Protein AF-A0A359JJN1-F1 (afdb_monomer)

Structure (mmCIF, N/CA/C/O backbone):
data_AF-A0A359JJN1-F1
#
_entry.id   AF-A0A359JJN1-F1
#
loop_
_atom_site.group_PDB
_atom_site.id
_atom_site.type_symbol
_atom_site.label_atom_id
_atom_site.label_alt_id
_atom_site.label_comp_id
_atom_site.label_asym_id
_atom_site.label_entity_id
_atom_site.label_seq_id
_atom_site.pdbx_PDB_ins_code
_atom_site.Cartn_x
_atom_site.Cartn_y
_atom_site.Cartn_z
_atom_site.occupancy
_atom_site.B_iso_or_equiv
_atom_site.auth_seq_id
_atom_site.auth_comp_id
_atom_site.auth_asym_id
_atom_site.auth_atom_id
_atom_site.pdbx_PDB_model_num
ATOM 1 N N . MET A 1 1 ? -33.164 -18.820 36.908 1.00 42.88 1 MET A N 1
ATOM 2 C CA . MET A 1 1 ? -31.692 -18.693 36.956 1.00 42.88 1 MET A CA 1
ATOM 3 C C . MET A 1 1 ? -31.176 -19.623 35.874 1.00 42.88 1 MET A C 1
ATOM 5 O O . MET A 1 1 ? -31.417 -20.810 36.006 1.00 42.88 1 MET A O 1
ATOM 9 N N . SER A 1 2 ? -30.653 -19.165 34.745 1.00 39.94 2 SER A N 1
ATOM 10 C CA . SER A 1 2 ? -29.784 -18.001 34.545 1.00 39.94 2 SER A CA 1
ATOM 11 C C . SER A 1 2 ? -29.987 -17.387 33.149 1.00 39.94 2 SER A C 1
ATOM 13 O O . SER A 1 2 ? -29.420 -17.845 32.169 1.00 39.94 2 SER A O 1
ATOM 15 N N . GLU A 1 3 ? -30.746 -16.293 33.076 1.00 37.28 3 GLU A N 1
ATOM 16 C CA . GLU A 1 3 ? -30.796 -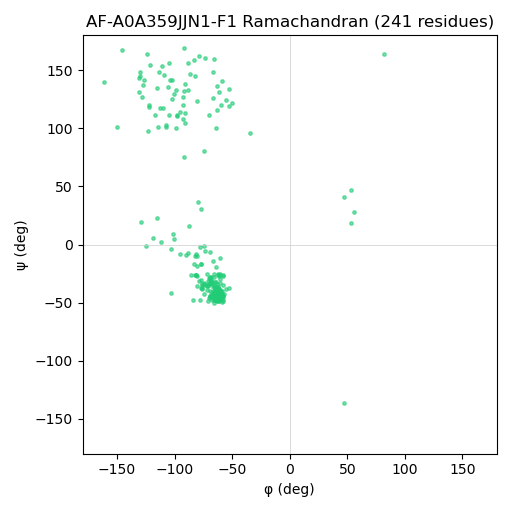15.365 31.928 1.00 37.28 3 GLU A CA 1
ATOM 17 C C . GLU A 1 3 ? -29.587 -14.396 31.948 1.00 37.28 3 GLU A C 1
ATOM 19 O O . GLU A 1 3 ? -29.728 -13.205 31.698 1.00 37.28 3 GLU A O 1
ATOM 24 N N . VAL A 1 4 ? -28.400 -14.865 32.364 1.00 40.38 4 VAL A N 1
ATOM 25 C CA . VAL A 1 4 ? -27.261 -13.985 32.727 1.00 40.38 4 VAL A CA 1
ATOM 26 C C . VAL A 1 4 ? -25.966 -14.294 31.952 1.00 40.38 4 VAL A C 1
ATOM 28 O O . VAL A 1 4 ? -24.989 -13.570 32.108 1.00 40.38 4 VAL A O 1
ATOM 31 N N . GLU A 1 5 ? -25.941 -15.292 31.062 1.00 40.84 5 GLU A N 1
ATOM 32 C CA . GLU A 1 5 ? -24.716 -15.668 30.321 1.00 40.84 5 GLU A CA 1
ATOM 33 C C . GLU A 1 5 ? -24.781 -15.547 28.792 1.00 40.84 5 GLU A C 1
ATOM 35 O O . GLU A 1 5 ? -23.787 -15.800 28.126 1.00 40.84 5 GLU A O 1
ATOM 40 N N . GLU A 1 6 ? -25.864 -15.016 28.223 1.00 39.41 6 GLU A N 1
ATOM 41 C CA . GLU A 1 6 ? -25.790 -14.339 26.921 1.00 39.41 6 GLU A CA 1
ATOM 42 C C . GLU A 1 6 ? -25.549 -12.854 27.188 1.00 39.41 6 GLU A C 1
ATOM 44 O O . GLU A 1 6 ? -26.449 -12.014 27.129 1.00 39.41 6 GLU A O 1
ATOM 49 N N . LYS A 1 7 ? -24.317 -12.499 27.565 1.00 41.56 7 LYS A N 1
ATOM 50 C CA . LYS A 1 7 ? -23.908 -11.096 27.492 1.00 41.56 7 LYS A CA 1
ATOM 51 C C . LYS A 1 7 ? -23.933 -10.701 26.022 1.00 41.56 7 LYS A C 1
ATOM 53 O O . LYS A 1 7 ? -23.004 -11.002 25.282 1.00 41.56 7 LYS A O 1
ATOM 58 N N . ASN A 1 8 ? -25.017 -10.030 25.649 1.00 43.72 8 ASN A N 1
ATOM 59 C CA . ASN A 1 8 ? -25.195 -9.259 24.431 1.00 43.72 8 ASN A CA 1
ATOM 60 C C . ASN A 1 8 ? -23.886 -8.577 24.003 1.00 43.72 8 ASN A C 1
ATOM 62 O O . ASN A 1 8 ? -23.542 -7.489 24.460 1.00 43.72 8 ASN A O 1
ATOM 66 N N . LEU A 1 9 ? -23.182 -9.243 23.091 1.00 53.34 9 LEU A N 1
ATOM 67 C CA . LEU A 1 9 ? -22.291 -8.643 22.102 1.00 53.34 9 LEU A CA 1
ATOM 68 C C . LEU A 1 9 ? -23.084 -8.257 20.840 1.00 53.34 9 LEU A C 1
ATOM 70 O O . LEU A 1 9 ? -22.501 -8.014 19.778 1.00 53.34 9 LEU A O 1
ATOM 74 N N . GLU A 1 10 ? -24.414 -8.205 20.954 1.00 56.38 10 GLU A N 1
ATOM 75 C CA . GLU A 1 10 ? -25.277 -7.529 20.001 1.00 56.38 10 GLU A CA 1
ATOM 76 C C . GLU A 1 10 ? -24.932 -6.043 20.034 1.00 56.38 10 GLU A C 1
ATOM 78 O O . GLU A 1 10 ? -25.051 -5.366 21.057 1.00 56.38 10 GLU A O 1
ATOM 83 N N . ILE A 1 11 ? -24.429 -5.555 18.903 1.00 63.28 11 ILE A N 1
ATOM 84 C CA . ILE A 1 11 ? -24.107 -4.147 18.706 1.00 63.28 11 ILE A CA 1
ATOM 85 C C . ILE A 1 11 ? -25.406 -3.375 18.913 1.00 63.28 11 ILE A C 1
ATOM 87 O O . ILE A 1 11 ? -26.394 -3.614 18.216 1.00 63.28 11 ILE A O 1
ATOM 91 N N . SER A 1 12 ? -25.422 -2.469 19.888 1.00 69.62 12 SER A N 1
ATOM 92 C CA . SER A 1 12 ? -26.632 -1.714 20.183 1.00 69.62 12 SER A CA 1
ATOM 93 C C . SER A 1 12 ? -27.015 -0.858 18.971 1.00 69.62 12 SER A C 1
ATOM 95 O O . SER A 1 12 ? -26.172 -0.218 18.337 1.00 69.62 12 SER A O 1
ATOM 97 N N . GLN A 1 13 ? -28.302 -0.836 18.624 1.00 65.44 13 GLN A N 1
ATOM 98 C CA . GLN A 1 13 ? -28.774 -0.121 17.432 1.00 65.44 13 GLN A CA 1
ATOM 99 C C . GLN A 1 13 ? -28.496 1.395 17.513 1.00 65.44 13 GLN A C 1
ATOM 101 O O . GLN A 1 13 ? -28.255 2.045 16.501 1.00 65.44 13 GLN A O 1
ATOM 106 N N . GLU A 1 14 ? -28.413 1.928 18.734 1.00 65.75 14 GLU A N 1
ATOM 107 C CA . GLU A 1 14 ? -28.026 3.307 19.046 1.00 65.75 14 GLU A CA 1
ATOM 108 C C . GLU A 1 14 ? -26.535 3.604 18.766 1.00 65.75 14 GLU A C 1
ATOM 110 O O . GLU A 1 14 ? -26.168 4.738 18.453 1.00 65.75 14 GLU A O 1
ATOM 115 N N . GLU A 1 15 ? -25.651 2.604 18.843 1.00 69.75 15 GLU A N 1
ATOM 116 C CA . GLU A 1 15 ? -24.245 2.725 18.432 1.00 69.75 15 GLU A CA 1
ATOM 117 C C . GLU A 1 15 ? -24.075 2.590 16.916 1.00 69.75 15 GLU A C 1
ATOM 119 O O . GLU A 1 15 ? -23.275 3.322 16.330 1.00 69.75 15 GLU A O 1
ATOM 124 N N . LEU A 1 16 ? -24.876 1.737 16.270 1.00 69.00 16 LEU A N 1
ATOM 125 C CA . LEU A 1 16 ? -24.964 1.644 14.807 1.00 69.00 16 LEU A CA 1
ATOM 126 C C . LEU A 1 16 ? -25.461 2.950 14.172 1.00 69.00 16 LEU A C 1
ATOM 128 O O . LEU A 1 16 ? -24.958 3.357 13.127 1.00 69.00 16 LEU A O 1
ATOM 132 N N . ASP A 1 17 ? -26.387 3.652 14.824 1.00 73.25 17 ASP A N 1
ATOM 133 C CA . ASP A 1 17 ? -26.914 4.936 14.350 1.00 73.25 17 ASP A CA 1
ATOM 134 C C . ASP A 1 17 ? -25.881 6.078 14.359 1.00 73.25 17 ASP A C 1
ATOM 136 O O . ASP A 1 17 ? -26.101 7.107 13.714 1.00 73.25 17 ASP A O 1
ATOM 140 N N . LYS A 1 18 ? -24.738 5.908 15.042 1.00 75.69 18 LYS A N 1
ATOM 141 C CA . LYS A 1 18 ? -23.626 6.878 15.024 1.00 75.69 18 LYS A CA 1
ATOM 142 C C . LYS A 1 18 ? -22.794 6.794 13.743 1.00 75.69 18 LYS A C 1
ATOM 144 O O . LYS A 1 18 ? -22.027 7.718 13.467 1.00 75.69 18 LYS A O 1
ATOM 149 N N . LEU A 1 19 ? -22.909 5.704 12.984 1.00 76.62 19 LEU A N 1
ATOM 150 C CA . LEU A 1 19 ? -22.173 5.511 11.739 1.00 76.62 19 LEU A CA 1
ATOM 151 C C . LEU A 1 19 ? -22.883 6.220 10.571 1.00 76.62 19 LEU A C 1
ATOM 153 O O . LEU A 1 19 ? -24.116 6.253 10.525 1.00 76.62 19 LEU A O 1
ATOM 157 N N . PRO A 1 20 ? -22.132 6.781 9.604 1.00 75.88 20 PRO A N 1
ATOM 158 C CA . PRO A 1 20 ? -22.706 7.246 8.346 1.00 75.88 20 PRO A CA 1
ATOM 159 C C . PRO A 1 20 ? -23.525 6.130 7.686 1.00 75.88 20 PRO A C 1
ATOM 161 O O . PRO A 1 20 ? -23.072 4.992 7.608 1.00 75.88 20 PRO A O 1
ATOM 164 N N . LYS A 1 21 ? -24.736 6.449 7.217 1.00 75.12 21 LYS A N 1
ATOM 165 C CA . LYS A 1 21 ? -25.631 5.476 6.573 1.00 75.12 21 LYS A CA 1
ATOM 166 C C . LYS A 1 21 ? -25.543 5.585 5.057 1.00 75.12 21 LYS A C 1
ATOM 168 O O . LYS A 1 21 ? -25.624 6.685 4.514 1.00 75.12 21 LYS A O 1
ATOM 173 N N . ASP A 1 22 ? -25.408 4.438 4.398 1.00 67.06 22 ASP A N 1
ATOM 174 C CA . ASP A 1 22 ? -25.461 4.266 2.943 1.00 67.06 22 ASP A CA 1
ATOM 175 C C . ASP A 1 22 ? -24.479 5.117 2.118 1.00 67.06 22 ASP A C 1
ATOM 177 O O . ASP A 1 22 ? -24.726 5.407 0.941 1.00 67.06 22 ASP A O 1
ATOM 181 N N . THR A 1 23 ? -23.333 5.488 2.692 1.00 79.62 23 THR A N 1
ATOM 182 C CA . THR A 1 23 ? -22.276 6.224 1.988 1.00 79.62 23 THR A CA 1
ATOM 183 C C . THR A 1 23 ? -21.024 5.377 1.774 1.00 79.62 23 THR A C 1
ATOM 185 O O . THR A 1 23 ? -20.729 4.442 2.512 1.00 79.62 23 THR A O 1
ATOM 188 N N . VAL A 1 24 ? -20.263 5.713 0.731 1.00 84.88 24 VAL A N 1
ATOM 189 C CA . VAL A 1 24 ? -18.923 5.159 0.504 1.00 84.88 24 VAL A CA 1
ATOM 190 C C . VAL A 1 24 ? -17.934 6.308 0.570 1.00 84.88 24 VAL A C 1
ATOM 192 O O . VAL A 1 24 ? -17.926 7.180 -0.302 1.00 84.88 24 VAL A O 1
ATOM 195 N N . HIS A 1 25 ? -17.103 6.325 1.606 1.00 85.81 25 HIS A N 1
ATOM 196 C CA . HIS A 1 25 ? -16.087 7.356 1.782 1.00 85.81 25 HIS A CA 1
ATOM 197 C C . HIS A 1 25 ? -14.761 6.854 1.221 1.00 85.81 25 HIS A C 1
ATOM 199 O O . HIS A 1 25 ? -14.190 5.873 1.693 1.00 85.81 25 HIS A O 1
ATOM 205 N N . CYS A 1 26 ? -14.300 7.500 0.151 1.00 86.69 26 CYS A N 1
ATOM 206 C CA . CYS A 1 26 ? -13.094 7.114 -0.572 1.00 86.69 26 CYS A CA 1
ATOM 207 C C . CYS A 1 26 ? -11.926 8.025 -0.202 1.00 86.69 26 CYS A C 1
ATOM 209 O O . CYS A 1 26 ? -11.988 9.232 -0.423 1.00 86.69 26 CYS A O 1
ATOM 211 N N . PHE A 1 27 ? -10.822 7.429 0.238 1.00 87.81 27 PHE A N 1
ATOM 212 C CA . PHE A 1 27 ? -9.582 8.122 0.566 1.00 87.81 27 PHE A CA 1
ATOM 213 C C . PHE A 1 27 ? -8.526 7.825 -0.514 1.00 87.81 27 PHE A C 1
ATOM 215 O O . PHE A 1 27 ? -7.954 6.725 -0.546 1.00 87.81 27 PHE A O 1
ATOM 222 N N . PRO A 1 28 ? -8.286 8.752 -1.464 1.00 85.75 28 PRO A N 1
ATOM 223 C CA . PRO A 1 28 ? -7.330 8.561 -2.553 1.00 85.75 28 PRO A CA 1
ATOM 224 C C . PRO A 1 28 ? -5.880 8.657 -2.076 1.00 85.75 28 PRO A C 1
ATOM 226 O O . PRO A 1 28 ? -5.585 9.223 -1.026 1.00 85.75 28 PRO A O 1
ATOM 229 N N . ALA A 1 29 ? -4.949 8.112 -2.863 1.00 86.00 29 ALA A N 1
ATOM 230 C CA . ALA A 1 29 ? -3.527 8.219 -2.546 1.00 86.00 29 ALA A CA 1
ATOM 231 C C . ALA A 1 29 ? -2.912 9.576 -2.911 1.00 86.00 29 ALA A C 1
ATOM 233 O O . ALA A 1 29 ? -3.413 10.321 -3.757 1.00 86.00 29 ALA A O 1
ATOM 234 N N . SER A 1 30 ? -1.748 9.848 -2.317 1.00 85.38 30 SER A N 1
ATOM 235 C CA . SER A 1 30 ? -0.944 11.044 -2.576 1.00 85.38 30 SER A CA 1
ATOM 236 C C . SER A 1 30 ? -0.660 11.262 -4.066 1.00 85.38 30 SER A C 1
ATOM 238 O O . SER A 1 30 ? 0.044 10.476 -4.712 1.00 85.38 30 SER A O 1
ATOM 240 N N . LYS A 1 31 ? -1.126 12.402 -4.599 1.00 84.00 31 LYS A N 1
ATOM 241 C CA . LYS A 1 31 ? -0.845 12.843 -5.980 1.00 84.00 31 LYS A CA 1
ATOM 242 C C . LYS A 1 31 ? 0.659 12.916 -6.253 1.00 84.00 31 LYS A C 1
ATOM 244 O O . LYS A 1 31 ? 1.115 12.521 -7.324 1.00 84.00 31 LYS A O 1
ATOM 249 N N . THR A 1 32 ? 1.438 13.361 -5.267 1.00 82.94 32 THR A N 1
ATOM 250 C CA . THR A 1 32 ? 2.898 13.474 -5.364 1.00 82.94 32 THR A CA 1
ATOM 251 C C . THR A 1 32 ? 3.565 12.107 -5.491 1.00 82.94 32 THR A C 1
ATOM 253 O O . THR A 1 32 ? 4.456 11.940 -6.324 1.00 82.94 32 THR A O 1
ATOM 256 N N . GLN A 1 33 ? 3.136 11.108 -4.708 1.00 80.25 33 GLN A N 1
ATOM 257 C CA . GLN A 1 33 ? 3.676 9.749 -4.829 1.00 80.25 33 GLN A CA 1
ATOM 258 C C . GLN A 1 33 ? 3.332 9.124 -6.187 1.00 80.25 33 GLN A C 1
ATOM 260 O O . GLN A 1 33 ? 4.202 8.538 -6.835 1.00 80.25 33 GLN A O 1
ATOM 265 N N . ILE A 1 34 ? 2.084 9.284 -6.637 1.00 84.75 34 ILE A N 1
ATOM 266 C CA . ILE A 1 34 ? 1.611 8.796 -7.939 1.00 84.75 34 ILE A CA 1
ATOM 267 C C . ILE A 1 34 ? 2.451 9.397 -9.070 1.00 84.75 34 ILE A C 1
ATOM 269 O O . ILE A 1 34 ? 2.945 8.670 -9.932 1.00 84.75 34 ILE A O 1
ATOM 273 N N . LEU A 1 35 ? 2.651 10.717 -9.049 1.00 86.06 35 LEU A N 1
ATOM 274 C CA . LEU A 1 35 ? 3.403 11.427 -10.078 1.00 86.06 35 LEU A CA 1
ATOM 275 C C . LEU A 1 35 ? 4.874 10.992 -10.107 1.00 86.06 35 LEU A C 1
ATOM 277 O O . LEU A 1 35 ? 5.395 10.700 -11.182 1.00 86.06 35 LEU A O 1
ATOM 281 N N . LYS A 1 36 ? 5.519 10.850 -8.940 1.00 85.88 36 LYS A N 1
ATOM 282 C CA . LYS A 1 36 ? 6.891 10.325 -8.848 1.00 85.88 36 LYS A CA 1
ATOM 283 C C . LYS A 1 36 ? 7.009 8.922 -9.446 1.00 85.88 36 LYS A C 1
ATOM 285 O O . LYS A 1 36 ? 7.902 8.691 -10.253 1.00 85.88 36 LYS A O 1
ATOM 290 N N . ARG A 1 37 ? 6.093 8.007 -9.106 1.00 85.81 37 ARG A N 1
ATOM 291 C CA . ARG A 1 37 ? 6.089 6.639 -9.658 1.00 85.81 37 ARG A CA 1
ATOM 292 C C . ARG A 1 37 ? 5.919 6.641 -11.177 1.00 85.81 37 ARG A C 1
ATOM 294 O O . ARG A 1 37 ? 6.655 5.942 -11.861 1.00 85.81 37 ARG A O 1
ATOM 301 N N . ARG A 1 38 ? 5.015 7.470 -11.712 1.00 88.75 38 ARG A N 1
ATOM 302 C CA . ARG A 1 38 ? 4.828 7.622 -13.165 1.00 88.75 38 ARG A CA 1
ATOM 303 C C . ARG A 1 38 ? 6.092 8.121 -13.860 1.00 88.75 38 ARG A C 1
ATOM 305 O O . ARG A 1 38 ? 6.479 7.543 -14.866 1.00 88.75 38 ARG A O 1
ATOM 312 N N . ILE A 1 39 ? 6.740 9.151 -13.316 1.00 89.88 39 ILE A N 1
ATOM 313 C CA . ILE A 1 39 ? 7.983 9.698 -13.880 1.00 89.88 39 ILE A CA 1
ATOM 314 C C . ILE A 1 39 ? 9.089 8.640 -13.871 1.00 89.88 39 ILE A C 1
ATOM 316 O O . ILE A 1 39 ? 9.736 8.438 -14.892 1.00 89.88 39 ILE A O 1
ATOM 320 N N . ILE A 1 40 ? 9.270 7.927 -12.756 1.00 89.06 40 ILE A N 1
ATOM 321 C CA . ILE A 1 40 ? 10.273 6.860 -12.647 1.00 89.06 40 ILE A CA 1
ATOM 322 C C . ILE A 1 40 ? 10.005 5.759 -13.683 1.00 89.06 40 ILE A C 1
ATOM 324 O O . ILE A 1 40 ? 10.923 5.379 -14.403 1.00 89.06 40 ILE A O 1
ATOM 328 N N . CYS A 1 41 ? 8.757 5.299 -13.820 1.00 90.00 41 CYS A N 1
ATOM 329 C CA . CYS A 1 41 ? 8.394 4.304 -14.833 1.00 90.00 41 CYS A CA 1
ATOM 330 C C . CYS A 1 41 ? 8.676 4.788 -16.260 1.00 90.00 41 CYS A C 1
ATOM 332 O O . CYS A 1 41 ? 9.184 4.014 -17.064 1.00 90.00 41 CYS A O 1
ATOM 334 N N . LEU A 1 42 ? 8.383 6.053 -16.577 1.00 90.00 42 LEU A N 1
ATOM 335 C CA . LEU A 1 42 ? 8.663 6.617 -17.901 1.00 90.00 42 LEU A CA 1
ATOM 336 C C . LEU A 1 42 ? 10.166 6.695 -18.187 1.00 90.00 42 LEU A C 1
ATOM 338 O O . LEU A 1 42 ? 10.585 6.371 -19.294 1.00 90.00 42 LEU A O 1
ATOM 342 N N . ILE A 1 43 ? 10.977 7.087 -17.199 1.00 93.00 43 ILE A N 1
ATOM 343 C CA . ILE A 1 43 ? 12.438 7.143 -17.341 1.00 93.00 43 ILE A CA 1
ATOM 344 C C . ILE A 1 43 ? 13.007 5.738 -17.559 1.00 93.00 43 ILE A C 1
ATOM 346 O O . ILE A 1 43 ? 13.794 5.545 -18.481 1.00 93.00 43 ILE A O 1
ATOM 350 N N . ILE A 1 44 ? 12.592 4.756 -16.752 1.00 92.38 44 ILE A N 1
ATOM 351 C CA . ILE A 1 44 ? 13.062 3.370 -16.885 1.00 92.38 44 ILE A CA 1
ATOM 352 C C . ILE A 1 44 ? 12.664 2.803 -18.250 1.00 92.38 44 ILE A C 1
ATOM 354 O O . ILE A 1 44 ? 13.521 2.274 -18.948 1.00 92.38 44 ILE A O 1
ATOM 358 N N . ALA A 1 45 ? 11.410 2.983 -18.674 1.00 91.62 45 ALA A N 1
ATOM 359 C CA . ALA A 1 45 ? 10.945 2.524 -19.982 1.00 91.62 45 ALA A CA 1
ATOM 360 C C . ALA A 1 45 ? 11.702 3.191 -21.146 1.00 91.62 45 ALA A C 1
ATOM 362 O O . ALA A 1 45 ? 12.022 2.535 -22.135 1.00 91.62 45 ALA A O 1
ATOM 363 N N . ALA A 1 46 ? 12.024 4.485 -21.036 1.00 92.56 46 ALA A N 1
ATOM 364 C CA . ALA A 1 46 ? 12.802 5.190 -22.053 1.00 92.56 46 ALA A CA 1
ATOM 365 C C . ALA A 1 46 ? 14.250 4.679 -22.138 1.00 92.56 46 ALA A C 1
ATOM 367 O O . ALA A 1 46 ? 14.775 4.516 -23.238 1.00 92.56 46 ALA A O 1
ATOM 368 N N . LEU A 1 47 ? 14.885 4.407 -20.993 1.00 93.56 47 LEU A N 1
ATOM 369 C CA . LEU A 1 47 ? 16.230 3.826 -20.941 1.00 93.56 47 LEU A CA 1
ATOM 370 C C . LEU A 1 47 ? 16.250 2.399 -21.498 1.00 93.56 47 LEU A C 1
ATOM 372 O O . LEU A 1 47 ? 17.158 2.061 -22.255 1.00 93.56 47 LEU A O 1
ATOM 376 N N . ASP A 1 48 ? 15.238 1.597 -21.171 1.00 92.06 48 ASP A N 1
ATOM 377 C CA . ASP A 1 48 ? 15.076 0.230 -21.669 1.00 92.06 48 ASP A CA 1
ATOM 378 C C . ASP A 1 48 ? 14.926 0.207 -23.198 1.00 92.06 48 ASP A C 1
ATOM 380 O O . ASP A 1 48 ? 15.682 -0.466 -23.901 1.00 92.06 48 ASP A O 1
ATOM 384 N N . ALA A 1 49 ? 14.043 1.057 -23.733 1.00 89.69 49 ALA A N 1
ATOM 385 C CA . ALA A 1 49 ? 13.852 1.214 -25.172 1.00 89.69 49 ALA A CA 1
ATOM 386 C C . ALA A 1 49 ? 15.115 1.729 -25.885 1.00 89.69 49 ALA A C 1
ATOM 388 O O . ALA A 1 49 ? 15.436 1.266 -26.981 1.00 89.69 49 ALA A O 1
ATOM 389 N N . ALA A 1 50 ? 15.854 2.663 -25.274 1.00 90.88 50 ALA A N 1
ATOM 390 C CA . ALA A 1 50 ? 17.111 3.165 -25.825 1.00 90.88 50 ALA A CA 1
ATOM 391 C C . ALA A 1 50 ? 18.200 2.079 -25.857 1.00 90.88 50 ALA A C 1
ATOM 393 O O . ALA A 1 50 ? 18.905 1.951 -26.860 1.00 90.88 50 ALA A O 1
ATOM 394 N N . ALA A 1 51 ? 18.313 1.271 -24.799 1.00 88.81 51 ALA A N 1
ATOM 395 C CA . ALA A 1 51 ? 19.255 0.156 -24.731 1.00 88.81 51 ALA A CA 1
ATOM 396 C C . ALA A 1 51 ? 18.919 -0.933 -25.765 1.00 88.81 51 ALA A C 1
ATOM 398 O O . ALA A 1 51 ? 19.799 -1.364 -26.515 1.00 88.81 51 ALA A O 1
ATOM 399 N N . ALA A 1 52 ? 17.643 -1.314 -25.871 1.00 87.69 52 ALA A N 1
ATOM 400 C CA . ALA A 1 52 ? 17.170 -2.255 -26.882 1.00 87.69 52 ALA A CA 1
ATOM 401 C C . ALA A 1 52 ? 17.408 -1.728 -28.312 1.00 87.69 52 ALA A C 1
ATOM 403 O O . ALA A 1 52 ? 17.884 -2.461 -29.181 1.00 87.69 52 ALA A O 1
ATOM 404 N N . GLY A 1 53 ? 17.142 -0.438 -28.551 1.00 86.62 53 GLY A N 1
ATOM 405 C CA . GLY A 1 53 ? 17.384 0.220 -29.836 1.00 86.62 53 GLY A CA 1
ATOM 406 C C . GLY A 1 53 ? 18.866 0.277 -30.220 1.00 86.62 53 GLY A C 1
ATOM 407 O O . GLY A 1 53 ? 19.209 0.031 -31.377 1.00 86.62 53 GLY A O 1
ATOM 408 N N . TYR A 1 54 ? 19.756 0.540 -29.258 1.00 88.31 54 TYR A N 1
ATOM 409 C CA . TYR A 1 54 ? 21.204 0.528 -29.479 1.00 88.31 54 TYR A CA 1
ATOM 410 C C . TYR A 1 54 ? 21.712 -0.861 -29.890 1.00 88.31 54 TYR A C 1
ATOM 412 O O . TYR A 1 54 ? 22.485 -0.978 -30.842 1.00 88.31 54 TYR A O 1
ATOM 420 N N . LEU A 1 55 ? 21.235 -1.919 -29.226 1.00 86.38 55 LEU A N 1
ATOM 421 C CA . LEU A 1 55 ? 21.614 -3.298 -29.553 1.00 86.38 55 LEU A CA 1
ATOM 422 C C . LEU A 1 55 ? 21.115 -3.719 -30.943 1.00 86.38 55 LEU A C 1
ATOM 424 O O . LEU A 1 55 ? 21.877 -4.309 -31.710 1.00 86.38 55 LEU A O 1
ATOM 428 N N . LEU A 1 56 ? 19.891 -3.327 -31.319 1.00 82.69 56 LEU A N 1
ATOM 429 C CA . LEU A 1 56 ? 19.376 -3.529 -32.680 1.00 82.69 56 LEU A CA 1
ATOM 430 C C . LEU A 1 56 ? 20.210 -2.792 -33.739 1.00 82.69 56 LEU A C 1
ATOM 432 O O . LEU A 1 56 ? 20.511 -3.355 -34.793 1.00 82.69 56 LEU A O 1
ATOM 436 N N . ALA A 1 57 ? 20.604 -1.543 -33.468 1.00 81.56 57 ALA A N 1
ATOM 437 C CA . ALA A 1 57 ? 21.383 -0.726 -34.399 1.00 81.56 57 ALA A CA 1
ATOM 438 C C . ALA A 1 57 ? 22.826 -1.230 -34.575 1.00 81.56 57 ALA A C 1
ATOM 440 O O . ALA A 1 57 ? 23.381 -1.143 -35.673 1.00 81.56 57 ALA A O 1
ATOM 441 N N . GLY A 1 58 ? 23.421 -1.797 -33.520 1.00 77.25 58 GLY A N 1
ATOM 442 C CA . GLY A 1 58 ? 24.768 -2.367 -33.548 1.00 77.25 58 GLY A CA 1
ATOM 443 C C . GLY A 1 58 ? 24.903 -3.654 -34.369 1.00 77.25 58 GLY A C 1
ATOM 444 O O . GLY A 1 58 ? 26.022 -4.125 -34.550 1.00 77.25 58 GLY A O 1
ATOM 445 N N . LYS A 1 59 ? 23.793 -4.228 -34.870 1.00 68.44 59 LYS A N 1
ATOM 446 C CA . LYS A 1 59 ? 23.732 -5.572 -35.490 1.00 68.44 59 LYS A CA 1
ATOM 447 C C . LYS A 1 59 ? 24.313 -6.682 -34.602 1.00 68.44 59 LYS A C 1
ATOM 449 O O . LYS A 1 59 ? 24.643 -7.761 -35.092 1.00 68.44 59 LYS A O 1
ATOM 454 N N . THR A 1 60 ? 24.433 -6.424 -33.306 1.00 70.38 60 THR A N 1
ATOM 455 C CA . THR A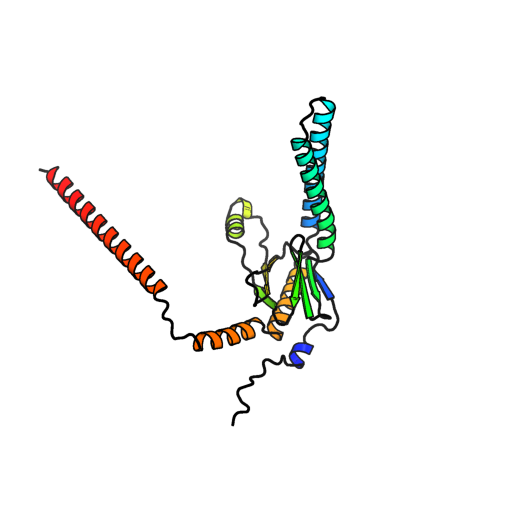 1 60 ? 24.845 -7.402 -32.309 1.00 70.38 60 THR A CA 1
ATOM 456 C C . THR A 1 60 ? 23.567 -8.040 -31.808 1.00 70.38 60 THR A C 1
ATOM 458 O O . THR A 1 60 ? 22.825 -7.394 -31.076 1.00 70.38 60 THR A O 1
ATOM 461 N N . ASP A 1 61 ? 23.264 -9.267 -32.231 1.00 75.31 61 ASP A N 1
ATOM 462 C CA . ASP A 1 61 ? 22.108 -9.979 -31.691 1.00 75.31 61 ASP A CA 1
ATOM 463 C C . ASP A 1 61 ? 22.415 -10.360 -30.233 1.00 75.31 61 ASP A C 1
ATOM 465 O O . ASP A 1 61 ? 23.313 -11.175 -29.997 1.00 75.31 61 ASP A O 1
ATOM 469 N N . PRO A 1 62 ? 21.729 -9.766 -29.239 1.00 72.69 62 PRO A N 1
ATOM 470 C CA . PRO A 1 62 ? 21.990 -10.070 -27.839 1.00 72.69 62 PRO A CA 1
ATOM 471 C C . PRO A 1 62 ? 21.424 -11.442 -27.426 1.00 72.69 62 PRO A C 1
ATOM 473 O O . PRO A 1 62 ? 21.592 -11.864 -26.280 1.00 72.69 62 PRO A O 1
ATOM 476 N N . GLY A 1 63 ? 20.759 -12.146 -28.348 1.00 84.06 63 GLY A N 1
ATOM 477 C CA . GLY A 1 63 ? 20.154 -13.445 -28.121 1.00 84.06 63 GLY A CA 1
ATOM 478 C C . GLY A 1 63 ? 18.773 -13.354 -27.460 1.00 84.06 63 GLY A C 1
ATOM 479 O O . GLY A 1 63 ? 18.387 -12.326 -26.892 1.00 84.06 63 GLY A O 1
ATOM 480 N N . PRO A 1 64 ? 17.999 -14.452 -27.501 1.00 83.75 64 PRO A N 1
ATOM 481 C CA . PRO A 1 64 ? 16.602 -14.465 -27.064 1.00 83.75 64 PRO A CA 1
ATOM 482 C C . PRO A 1 64 ? 16.435 -14.167 -25.569 1.00 83.75 64 PRO A C 1
ATOM 484 O O . PRO A 1 64 ? 15.456 -13.542 -25.172 1.00 83.75 64 PRO A O 1
ATOM 487 N N . LEU A 1 65 ? 17.405 -14.561 -24.737 1.00 85.38 65 LEU A N 1
ATOM 488 C CA . LEU A 1 65 ? 17.358 -14.347 -23.290 1.00 85.38 65 LEU A CA 1
ATOM 489 C C . LEU A 1 65 ? 17.319 -12.854 -22.935 1.00 85.38 65 LEU A C 1
ATOM 491 O O . LEU A 1 65 ? 16.537 -12.433 -22.087 1.00 85.38 65 LEU A O 1
ATOM 495 N N . LEU A 1 66 ? 18.144 -12.045 -23.599 1.00 86.50 66 LEU A N 1
ATOM 496 C CA . LEU A 1 66 ? 18.273 -10.623 -23.294 1.00 86.50 66 LEU A CA 1
ATOM 497 C C . LEU A 1 66 ? 17.050 -9.835 -23.796 1.00 86.50 66 LEU A C 1
ATOM 499 O O . LEU A 1 66 ? 16.574 -8.928 -23.117 1.00 86.50 66 LEU A O 1
ATOM 503 N N . TRP A 1 67 ? 16.459 -10.263 -24.918 1.00 86.31 67 TRP A N 1
ATOM 504 C CA . TRP A 1 67 ? 15.156 -9.778 -25.382 1.00 86.31 67 TRP A CA 1
ATOM 505 C C . TRP A 1 67 ? 14.021 -10.076 -24.401 1.00 86.31 67 TRP A C 1
ATOM 507 O O . TRP A 1 67 ? 13.174 -9.211 -24.170 1.00 86.31 67 TRP A O 1
ATOM 517 N N . CYS A 1 68 ? 14.013 -11.261 -23.781 1.00 89.19 68 CYS A N 1
ATOM 518 C CA . CYS A 1 68 ? 13.051 -11.579 -22.727 1.00 89.19 68 CYS A CA 1
ATOM 519 C C . CYS A 1 68 ? 13.201 -10.654 -21.511 1.00 89.19 68 CYS A C 1
ATOM 521 O O . CYS A 1 68 ? 12.190 -10.273 -20.924 1.00 89.19 68 CYS A O 1
ATOM 523 N N . VAL A 1 69 ? 14.429 -10.259 -21.153 1.00 90.62 69 VAL A N 1
ATOM 524 C CA . VAL A 1 69 ? 14.677 -9.324 -20.043 1.00 90.62 69 VAL A CA 1
ATOM 525 C C . VAL A 1 69 ? 14.111 -7.936 -20.352 1.00 90.62 69 VAL A C 1
ATOM 527 O O . VAL A 1 69 ? 13.331 -7.427 -19.549 1.00 90.62 69 VAL A O 1
ATOM 530 N N . PHE A 1 70 ? 14.412 -7.361 -21.522 1.00 89.25 70 PHE A N 1
ATOM 531 C CA . PHE A 1 70 ? 13.824 -6.081 -21.951 1.00 89.25 70 PHE A CA 1
ATOM 532 C C . PHE A 1 70 ? 12.288 -6.147 -21.995 1.00 89.25 70 PHE A C 1
ATOM 534 O O . PHE A 1 70 ? 11.588 -5.288 -21.456 1.00 89.25 70 PHE A O 1
ATOM 541 N N . GLY A 1 71 ? 11.738 -7.234 -22.549 1.00 89.19 71 GLY A N 1
ATOM 542 C CA . GLY A 1 71 ? 10.294 -7.467 -22.570 1.00 89.19 71 GLY A CA 1
ATOM 543 C C . GLY A 1 71 ? 9.670 -7.516 -21.170 1.00 89.19 71 GLY A C 1
ATOM 544 O O . GLY A 1 71 ? 8.624 -6.906 -20.939 1.00 89.19 71 GLY A O 1
ATOM 545 N N . ALA A 1 72 ? 10.320 -8.190 -20.217 1.00 92.38 72 ALA A N 1
ATOM 546 C CA . ALA A 1 72 ? 9.856 -8.270 -18.835 1.00 92.38 72 ALA A CA 1
ATOM 547 C C . ALA A 1 72 ? 9.905 -6.905 -18.128 1.00 92.38 72 ALA A C 1
ATOM 549 O O . ALA A 1 72 ? 8.938 -6.533 -17.459 1.00 92.38 72 ALA A O 1
ATOM 550 N N . ILE A 1 73 ? 10.984 -6.134 -18.306 1.00 91.12 73 ILE A N 1
ATOM 551 C CA . ILE A 1 73 ? 11.127 -4.789 -17.725 1.00 91.12 73 ILE A CA 1
ATOM 552 C C . ILE A 1 73 ? 10.025 -3.860 -18.245 1.00 91.12 73 ILE A C 1
ATOM 554 O O . ILE A 1 73 ? 9.355 -3.188 -17.452 1.00 91.12 73 ILE A O 1
ATOM 558 N N . MET A 1 74 ? 9.772 -3.866 -19.556 1.00 90.00 74 MET A N 1
ATOM 559 C CA . MET A 1 74 ? 8.695 -3.076 -20.159 1.00 90.00 74 MET A CA 1
ATOM 560 C C . MET A 1 74 ? 7.313 -3.492 -19.656 1.00 90.00 74 MET A C 1
ATOM 562 O O . MET A 1 74 ? 6.494 -2.629 -19.325 1.00 90.00 74 MET A O 1
ATOM 566 N N . LEU A 1 75 ? 7.053 -4.795 -19.534 1.00 91.81 75 LEU A N 1
ATOM 567 C CA . LEU A 1 75 ? 5.786 -5.298 -19.004 1.00 91.81 75 LEU A CA 1
ATOM 568 C C . LEU A 1 75 ? 5.568 -4.844 -17.554 1.00 91.81 75 LEU A C 1
ATOM 570 O O . LEU A 1 75 ? 4.489 -4.349 -17.224 1.00 91.81 75 LEU A O 1
ATOM 574 N N . ILE A 1 76 ? 6.599 -4.928 -16.709 1.00 90.44 76 ILE A N 1
ATOM 575 C CA . ILE A 1 76 ? 6.549 -4.430 -15.327 1.00 90.44 76 ILE A CA 1
ATOM 576 C C . ILE A 1 76 ? 6.249 -2.925 -15.310 1.00 90.44 76 ILE A C 1
ATOM 578 O O . ILE A 1 76 ? 5.377 -2.487 -14.556 1.00 90.44 76 ILE A O 1
ATOM 582 N N . CYS A 1 77 ? 6.903 -2.131 -16.165 1.00 89.25 77 CYS A N 1
ATOM 583 C CA . CYS A 1 77 ? 6.649 -0.690 -16.254 1.00 89.25 77 CYS A CA 1
ATOM 584 C C . CYS A 1 77 ? 5.190 -0.384 -16.612 1.00 89.25 77 CYS A C 1
ATOM 586 O O . CYS A 1 77 ? 4.577 0.478 -15.981 1.00 89.25 77 CYS A O 1
ATOM 588 N N . ILE A 1 78 ? 4.614 -1.111 -17.574 1.00 88.19 78 ILE A N 1
ATOM 589 C CA . ILE A 1 78 ? 3.211 -0.952 -17.983 1.00 88.19 78 ILE A CA 1
ATOM 590 C C . ILE A 1 78 ? 2.267 -1.297 -16.826 1.00 88.19 78 ILE A C 1
ATOM 592 O O . ILE A 1 78 ? 1.364 -0.516 -16.518 1.00 88.19 78 ILE A O 1
ATOM 596 N N . VAL A 1 79 ? 2.487 -2.429 -16.151 1.00 88.62 79 VAL A N 1
ATOM 597 C CA . VAL A 1 79 ? 1.644 -2.872 -15.029 1.00 88.62 79 VAL A CA 1
ATOM 598 C C . VAL A 1 79 ? 1.686 -1.861 -13.882 1.00 88.62 79 VAL A C 1
ATOM 600 O O . VAL A 1 79 ? 0.635 -1.442 -13.388 1.00 88.62 79 VAL A O 1
ATOM 603 N N . VAL A 1 80 ? 2.879 -1.395 -13.498 1.00 86.62 80 VAL A N 1
ATOM 604 C CA . VAL A 1 80 ? 3.035 -0.365 -12.460 1.00 86.62 80 VAL A CA 1
ATOM 605 C C . VAL A 1 80 ? 2.368 0.944 -12.891 1.00 86.62 80 VAL A C 1
ATOM 607 O O . VAL A 1 80 ? 1.677 1.571 -12.085 1.00 86.62 80 VAL A O 1
ATOM 610 N N . PHE A 1 81 ? 2.505 1.339 -14.160 1.00 86.81 81 PHE A N 1
ATOM 611 C CA . PHE A 1 81 ? 1.903 2.560 -14.693 1.00 86.81 81 PHE A CA 1
ATOM 612 C C . PHE A 1 81 ? 0.370 2.519 -14.651 1.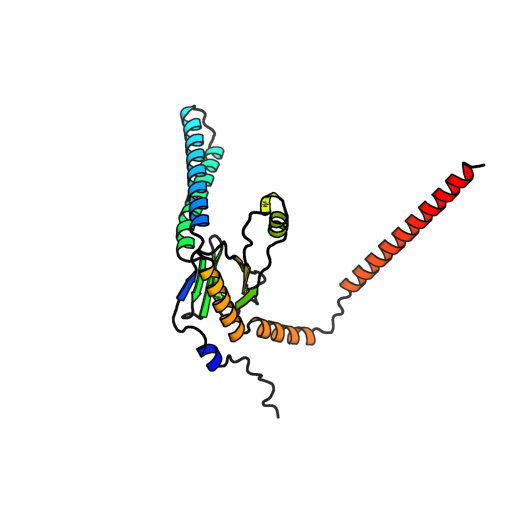00 86.81 81 PHE A C 1
ATOM 614 O O . PHE A 1 81 ? -0.243 3.446 -14.114 1.00 86.81 81 PHE A O 1
ATOM 621 N N . ILE A 1 82 ? -0.255 1.435 -15.126 1.00 85.44 82 ILE A N 1
ATOM 622 C CA . ILE A 1 82 ? -1.713 1.231 -15.058 1.00 85.44 82 ILE A CA 1
ATOM 623 C C . ILE A 1 82 ? -2.183 1.267 -13.605 1.00 85.44 82 ILE A C 1
ATOM 625 O O . ILE A 1 82 ? -3.159 1.943 -13.267 1.00 85.44 82 ILE A O 1
ATOM 629 N N . HIS A 1 83 ? -1.450 0.598 -12.721 1.00 81.75 83 HIS A N 1
ATOM 630 C CA . HIS A 1 83 ? -1.791 0.535 -11.312 1.00 81.75 83 HIS A CA 1
ATOM 631 C C . HIS A 1 83 ? -1.823 1.920 -10.646 1.00 81.75 83 HIS A C 1
ATOM 633 O O . HIS A 1 83 ? -2.704 2.191 -9.824 1.00 81.75 83 HIS A O 1
ATOM 639 N N . THR A 1 84 ? -0.971 2.857 -11.080 1.00 82.94 84 THR A N 1
ATOM 640 C CA . THR A 1 84 ? -1.021 4.240 -10.581 1.00 82.94 84 THR A CA 1
ATOM 641 C C . THR A 1 84 ? -2.354 4.953 -10.847 1.00 82.94 84 THR A C 1
ATOM 643 O O . THR A 1 84 ? -2.695 5.871 -10.106 1.00 82.94 84 THR A O 1
ATOM 646 N N . PHE A 1 85 ? -3.128 4.568 -11.871 1.00 81.75 85 PHE A N 1
ATOM 647 C CA . PHE A 1 85 ? -4.471 5.123 -12.114 1.00 81.75 85 PHE A CA 1
ATOM 648 C C . PHE A 1 85 ? -5.531 4.519 -11.199 1.00 81.75 85 PHE A C 1
ATOM 650 O O . PHE A 1 85 ? -6.490 5.198 -10.838 1.00 81.75 85 PHE A O 1
ATOM 657 N N . VAL A 1 86 ? -5.357 3.256 -10.814 1.00 78.56 86 VAL A N 1
ATOM 658 C CA . VAL A 1 86 ? -6.293 2.552 -9.935 1.00 78.56 86 VAL A CA 1
ATOM 659 C C . VAL A 1 86 ? -6.197 3.105 -8.513 1.00 78.56 86 VAL A C 1
ATOM 661 O O . VAL A 1 86 ? -7.216 3.485 -7.941 1.00 78.56 86 VAL A O 1
ATOM 664 N N . ILE A 1 87 ? -4.978 3.237 -7.976 1.00 76.25 87 ILE A N 1
ATOM 665 C CA . ILE A 1 87 ? -4.751 3.787 -6.627 1.00 76.25 87 ILE A CA 1
ATOM 666 C C . ILE A 1 87 ? -5.145 5.277 -6.550 1.00 76.25 87 ILE A C 1
ATOM 668 O O . ILE A 1 87 ? -5.548 5.770 -5.496 1.00 76.25 87 ILE A O 1
ATOM 672 N N . ALA A 1 88 ? -5.063 6.009 -7.668 1.00 74.00 88 ALA A N 1
ATOM 673 C CA . ALA A 1 88 ? -5.445 7.420 -7.712 1.00 74.00 88 ALA A CA 1
ATOM 674 C C . ALA A 1 88 ? -6.925 7.663 -7.380 1.00 74.00 88 ALA A C 1
ATOM 676 O O . ALA A 1 88 ? -7.257 8.748 -6.912 1.00 74.00 88 ALA A O 1
ATOM 677 N N . LYS A 1 89 ? -7.807 6.683 -7.629 1.00 78.62 89 LYS A N 1
ATOM 678 C CA . LYS A 1 89 ? -9.243 6.810 -7.342 1.00 78.62 89 LYS A CA 1
ATOM 679 C C . LYS A 1 89 ? -9.548 6.623 -5.861 1.00 78.62 89 LYS A C 1
ATOM 681 O O . LYS A 1 89 ? -10.273 7.425 -5.291 1.00 78.62 89 LYS A O 1
ATOM 686 N N . TYR A 1 90 ? -9.003 5.573 -5.256 1.00 81.50 90 TYR A N 1
ATOM 687 C CA . TYR A 1 90 ? -9.094 5.322 -3.822 1.00 81.50 90 TYR A CA 1
ATOM 688 C C . TYR A 1 90 ? -8.006 4.327 -3.411 1.00 81.50 90 TYR A C 1
ATOM 690 O O . TYR A 1 90 ? -7.718 3.369 -4.135 1.00 81.50 90 TYR A O 1
ATOM 698 N N . ARG A 1 91 ? -7.395 4.562 -2.251 1.00 83.62 91 ARG A N 1
ATOM 699 C CA . ARG A 1 91 ? -6.445 3.648 -1.606 1.00 83.62 91 ARG A CA 1
ATOM 700 C C . ARG A 1 91 ? -7.105 2.904 -0.455 1.00 83.62 91 ARG A C 1
ATOM 702 O O . ARG A 1 91 ? -6.900 1.705 -0.319 1.00 83.62 91 ARG A O 1
ATOM 709 N N . VAL A 1 92 ? -7.912 3.611 0.326 1.00 86.69 92 VAL A N 1
ATOM 710 C CA . VAL A 1 92 ? -8.774 3.045 1.364 1.00 86.69 92 VAL A CA 1
ATOM 711 C C . VAL A 1 92 ? -10.178 3.568 1.109 1.00 86.69 92 VAL A C 1
ATOM 713 O O . VAL A 1 92 ? -10.339 4.734 0.751 1.00 86.69 92 VAL A O 1
ATOM 716 N N . ALA A 1 93 ? -11.182 2.715 1.228 1.00 87.62 93 ALA A N 1
ATOM 717 C CA . ALA A 1 93 ? -12.575 3.112 1.182 1.00 87.62 93 ALA A CA 1
ATOM 718 C C . ALA A 1 93 ? -13.317 2.486 2.361 1.00 87.62 93 ALA A C 1
ATOM 720 O O . ALA A 1 93 ? -13.185 1.288 2.604 1.00 87.62 93 ALA A O 1
ATOM 721 N N . MET A 1 94 ? -14.080 3.310 3.070 1.00 85.88 94 MET A N 1
ATOM 722 C CA . MET A 1 94 ? -15.039 2.865 4.075 1.00 85.88 94 MET A CA 1
ATOM 723 C C . MET A 1 94 ? -16.383 2.715 3.357 1.00 85.88 94 MET A C 1
ATOM 725 O O . MET A 1 94 ? -16.959 3.712 2.915 1.00 85.88 94 MET A O 1
ATOM 729 N N . ASP A 1 95 ? -16.833 1.478 3.149 1.00 87.31 95 ASP A N 1
ATOM 730 C CA . ASP A 1 95 ? -18.111 1.171 2.507 1.00 87.31 95 ASP A CA 1
ATOM 731 C C . ASP A 1 95 ? -19.154 0.862 3.590 1.00 87.31 95 ASP A C 1
ATOM 733 O O . ASP A 1 95 ? -19.195 -0.240 4.140 1.00 87.31 95 ASP A O 1
ATOM 737 N N . TYR A 1 96 ? -19.995 1.851 3.901 1.00 85.00 96 TYR A N 1
ATOM 738 C CA . TYR A 1 96 ? -21.070 1.719 4.886 1.00 85.00 96 TYR A CA 1
ATOM 739 C C . TYR A 1 96 ? -22.334 1.059 4.314 1.00 85.00 96 TYR A C 1
ATOM 741 O O . TYR A 1 96 ? -23.230 0.716 5.076 1.00 85.00 96 TYR A O 1
ATOM 749 N N . GLN A 1 97 ? -22.430 0.856 2.992 1.00 83.31 97 GLN A N 1
ATOM 750 C CA . GLN A 1 97 ? -23.543 0.102 2.392 1.00 83.31 97 GLN A CA 1
ATOM 751 C C . GLN A 1 97 ? -23.346 -1.402 2.578 1.00 83.31 97 GLN A C 1
ATOM 753 O O . GLN A 1 97 ? -24.302 -2.147 2.787 1.00 83.31 97 GLN A O 1
ATOM 758 N N . LYS A 1 98 ? -22.094 -1.853 2.474 1.00 82.69 98 LYS A N 1
ATOM 759 C CA . LYS A 1 98 ? -21.717 -3.265 2.618 1.00 82.69 98 LYS A CA 1
ATOM 760 C C . LYS A 1 98 ? -21.086 -3.603 3.963 1.00 82.69 98 LYS A C 1
ATOM 762 O O . LYS A 1 98 ? -20.808 -4.774 4.199 1.00 82.69 98 LYS A O 1
ATOM 767 N N . ASN A 1 99 ? -20.874 -2.605 4.820 1.00 85.31 99 ASN A N 1
ATOM 768 C CA . ASN A 1 99 ? -20.164 -2.732 6.092 1.00 85.31 99 ASN A CA 1
ATOM 769 C C . ASN A 1 99 ? -18.772 -3.364 5.921 1.00 85.31 99 ASN A C 1
ATOM 771 O O . ASN A 1 99 ? -18.399 -4.289 6.643 1.00 85.31 99 ASN A O 1
ATOM 775 N N . GLU A 1 100 ? -18.007 -2.881 4.938 1.00 88.62 100 GLU A N 1
ATOM 776 C CA . GLU A 1 100 ? -16.649 -3.355 4.664 1.00 88.62 100 GLU A CA 1
ATOM 777 C C . GLU A 1 100 ? -15.650 -2.200 4.515 1.00 88.62 100 GLU A C 1
ATOM 779 O O . GLU A 1 100 ? -15.931 -1.147 3.940 1.00 88.62 100 GLU A O 1
ATOM 784 N N . VAL A 1 101 ? -14.433 -2.408 5.009 1.00 86.56 101 VAL A N 1
ATOM 785 C CA . VAL A 1 101 ? -13.271 -1.576 4.706 1.00 86.56 101 VAL A CA 1
ATOM 786 C C . VAL A 1 101 ? -12.582 -2.174 3.487 1.00 86.56 101 VAL A C 1
ATOM 788 O O . VAL A 1 101 ? -12.020 -3.269 3.537 1.00 86.56 101 VAL A O 1
ATOM 791 N N . ALA A 1 102 ? -12.602 -1.453 2.370 1.00 87.88 102 ALA A N 1
ATOM 792 C CA . ALA A 1 102 ? -11.922 -1.853 1.149 1.00 87.88 102 ALA A CA 1
ATOM 793 C C . ALA A 1 102 ? -10.563 -1.150 1.036 1.00 87.88 102 ALA A C 1
ATOM 795 O O . ALA A 1 102 ? -10.477 0.052 0.779 1.00 87.88 102 ALA A O 1
ATOM 796 N N . LEU A 1 103 ? -9.482 -1.915 1.150 1.00 86.19 103 LEU A N 1
ATOM 797 C CA . LEU A 1 103 ? -8.116 -1.438 0.984 1.00 86.19 103 LEU A CA 1
ATOM 798 C C . LEU A 1 103 ? -7.556 -1.879 -0.368 1.00 86.19 103 LEU A C 1
ATOM 800 O O . LEU A 1 103 ? -7.766 -3.000 -0.830 1.00 86.19 103 LEU A O 1
ATOM 804 N N . ARG A 1 104 ? -6.793 -0.999 -1.011 1.00 83.25 104 ARG A N 1
ATOM 805 C CA . ARG A 1 104 ? -5.944 -1.346 -2.151 1.00 83.25 104 ARG A CA 1
ATOM 806 C C . ARG A 1 104 ? -4.497 -1.316 -1.699 1.00 83.25 104 ARG A C 1
ATOM 808 O O . ARG A 1 104 ? -3.905 -0.244 -1.555 1.00 83.25 104 ARG A O 1
ATOM 815 N N . TYR A 1 105 ? -3.944 -2.503 -1.491 1.00 72.31 105 TYR A N 1
ATOM 816 C CA . TYR A 1 105 ? -2.549 -2.679 -1.127 1.00 72.31 105 TYR A CA 1
ATOM 817 C C . TYR A 1 105 ? -1.810 -3.367 -2.268 1.00 72.31 105 TYR A C 1
ATOM 819 O O . TYR A 1 105 ? -2.130 -4.497 -2.640 1.00 72.31 105 TYR A O 1
ATOM 827 N N . MET A 1 106 ? -0.829 -2.666 -2.847 1.00 71.12 106 MET A N 1
ATOM 828 C CA . MET A 1 106 ? -0.202 -3.087 -4.105 1.00 71.12 106 MET A CA 1
ATOM 829 C C . MET A 1 106 ? -1.298 -3.469 -5.120 1.00 71.12 106 MET A C 1
ATOM 831 O O . MET A 1 106 ? -2.321 -2.795 -5.201 1.00 71.12 106 MET A O 1
ATOM 835 N N . PHE A 1 107 ? -1.141 -4.568 -5.854 1.00 67.56 107 PHE A N 1
ATOM 836 C CA . PHE A 1 107 ? -2.080 -5.000 -6.890 1.00 67.56 107 PHE A CA 1
ATOM 837 C C . PHE A 1 107 ? -3.352 -5.688 -6.366 1.00 67.56 107 PHE A C 1
ATOM 839 O O . PHE A 1 107 ? -4.228 -6.001 -7.172 1.00 67.56 107 PHE A O 1
ATOM 846 N N . ASN A 1 108 ? -3.495 -5.874 -5.048 1.00 77.69 108 ASN A N 1
ATOM 847 C CA . ASN A 1 108 ? -4.623 -6.588 -4.456 1.00 77.69 108 ASN A CA 1
ATOM 848 C C . ASN A 1 108 ? -5.658 -5.635 -3.846 1.00 77.69 108 ASN A C 1
ATOM 850 O O . ASN A 1 108 ? -5.332 -4.613 -3.234 1.00 77.69 108 ASN A O 1
ATOM 854 N N . LYS A 1 109 ? -6.934 -5.993 -4.021 1.00 85.44 109 LYS A N 1
ATOM 855 C CA . LYS A 1 109 ? -8.044 -5.428 -3.251 1.00 85.44 109 LYS A CA 1
ATOM 856 C C . LYS A 1 109 ? -8.268 -6.348 -2.054 1.00 85.44 109 LYS A C 1
ATOM 858 O O . LYS A 1 109 ? -8.568 -7.519 -2.255 1.00 85.44 109 LYS A O 1
ATOM 863 N N . ILE A 1 110 ? -8.138 -5.805 -0.855 1.00 85.69 110 ILE A N 1
ATOM 864 C CA . ILE A 1 110 ? -8.484 -6.474 0.397 1.00 85.69 110 ILE A CA 1
ATOM 865 C C . ILE A 1 110 ? -9.785 -5.858 0.893 1.00 85.69 110 ILE A C 1
ATOM 867 O O . ILE A 1 110 ? -9.964 -4.641 0.830 1.00 85.69 110 ILE A O 1
ATOM 871 N N . THR A 1 111 ? -10.706 -6.696 1.338 1.00 87.94 111 THR A N 1
ATOM 872 C CA . THR A 1 111 ? -11.986 -6.289 1.920 1.00 87.94 111 THR A CA 1
ATOM 873 C C . THR A 1 111 ? -12.063 -6.879 3.312 1.00 87.94 111 THR A C 1
ATOM 875 O O . THR A 1 111 ? -12.014 -8.098 3.448 1.00 87.94 111 THR A O 1
ATOM 878 N N . ILE A 1 112 ? -12.150 -6.019 4.321 1.00 87.25 112 ILE A N 1
ATOM 879 C CA . ILE A 1 112 ? -12.258 -6.415 5.724 1.00 87.25 112 ILE A CA 1
ATOM 880 C C . ILE A 1 112 ? -13.674 -6.056 6.184 1.00 87.25 112 ILE A C 1
ATOM 882 O O . ILE A 1 112 ? -14.017 -4.874 6.144 1.00 87.25 112 ILE A O 1
ATOM 886 N N . PRO A 1 113 ? -14.517 -7.019 6.579 1.00 89.31 113 PRO A N 1
ATOM 887 C CA . PRO A 1 113 ? -15.838 -6.705 7.113 1.00 89.31 113 PRO A CA 1
ATOM 888 C C . PRO A 1 113 ? -15.718 -5.969 8.454 1.00 89.31 113 PRO A C 1
ATOM 890 O O . PRO A 1 113 ? -14.782 -6.199 9.217 1.00 89.31 113 PRO A O 1
ATOM 893 N N . PHE A 1 114 ? -16.668 -5.085 8.766 1.00 87.06 114 PHE A N 1
ATOM 894 C CA . PHE A 1 114 ? -16.639 -4.299 10.007 1.00 87.06 114 PHE A CA 1
ATOM 895 C C . PHE A 1 114 ? -16.657 -5.173 11.269 1.00 87.06 114 PHE A C 1
ATOM 897 O O . PHE A 1 114 ? -16.029 -4.816 12.263 1.00 87.06 114 PHE A O 1
ATOM 904 N N . ASP A 1 115 ? -17.281 -6.351 11.203 1.00 86.00 115 ASP A N 1
ATOM 905 C CA . ASP A 1 115 ? -17.323 -7.328 12.300 1.00 86.00 115 ASP A CA 1
ATOM 906 C C . ASP A 1 115 ? -15.949 -7.864 12.709 1.00 86.00 115 ASP A C 1
ATOM 908 O O . ASP A 1 115 ? -15.767 -8.292 13.850 1.00 86.00 115 ASP A O 1
ATOM 912 N N . SER A 1 116 ? -14.984 -7.848 11.789 1.00 86.25 116 SER A N 1
ATOM 913 C CA . SER A 1 116 ? -13.619 -8.306 12.033 1.00 86.25 116 SER A CA 1
ATOM 914 C C . SER A 1 116 ? -12.584 -7.188 12.010 1.00 86.25 116 SER A C 1
ATOM 916 O O . SER A 1 116 ? -11.389 -7.448 12.142 1.00 86.25 116 SER A O 1
ATOM 918 N N . PHE A 1 117 ? -13.028 -5.949 11.827 1.00 89.62 117 PHE A N 1
ATOM 919 C CA . PHE A 1 117 ? -12.155 -4.810 11.631 1.00 89.62 117 PHE A CA 1
ATOM 920 C C . PHE A 1 117 ? -11.745 -4.175 12.962 1.00 89.62 117 PHE A C 1
ATOM 922 O O . PHE A 1 117 ? -12.588 -3.860 13.804 1.00 89.62 117 PHE A O 1
ATOM 929 N N . ASP A 1 118 ? -10.449 -3.908 13.114 1.00 88.19 118 ASP A N 1
ATOM 930 C CA . ASP A 1 118 ? -9.920 -3.092 14.204 1.00 88.19 118 ASP A CA 1
ATOM 931 C C . ASP A 1 118 ? -8.981 -1.996 13.682 1.00 88.19 118 ASP A C 1
ATOM 933 O O . ASP A 1 118 ? -8.233 -2.176 12.718 1.00 88.19 118 ASP A O 1
ATOM 937 N N . ALA A 1 119 ? -9.017 -0.836 14.334 1.00 89.31 119 ALA A N 1
ATOM 938 C CA . ALA A 1 119 ? -8.248 0.338 13.950 1.00 89.31 119 ALA A CA 1
ATOM 939 C C . ALA A 1 119 ? -7.361 0.786 15.110 1.00 89.31 119 ALA A C 1
ATOM 941 O O . ALA A 1 119 ? -7.847 1.153 16.181 1.00 89.31 119 ALA A O 1
ATOM 942 N N . ARG A 1 120 ? -6.045 0.808 14.886 1.00 87.56 120 ARG A N 1
ATOM 943 C CA . ARG A 1 120 ? -5.055 1.137 15.921 1.00 87.56 120 ARG A CA 1
ATOM 944 C C . ARG A 1 120 ? -4.081 2.197 15.438 1.00 87.56 120 ARG A C 1
ATOM 946 O O . ARG A 1 120 ? -3.755 2.277 14.256 1.00 87.56 120 ARG A O 1
ATOM 953 N N . GLU A 1 121 ? -3.597 3.022 16.358 1.00 86.38 121 GLU A N 1
ATOM 954 C CA . GLU A 1 121 ? -2.505 3.941 16.039 1.00 86.38 121 GLU A CA 1
ATOM 955 C C . GLU A 1 121 ? -1.236 3.137 15.754 1.00 86.38 121 GLU A C 1
ATOM 957 O O . GLU A 1 121 ? -0.830 2.277 16.536 1.00 86.38 121 GLU A O 1
ATOM 962 N N . GLY A 1 122 ? -0.641 3.389 14.590 1.00 81.44 122 GLY A N 1
ATOM 963 C CA . GLY A 1 122 ? 0.588 2.737 14.172 1.00 81.44 122 GLY A CA 1
ATOM 964 C C . GLY A 1 122 ? 1.817 3.498 14.648 1.00 81.44 122 GLY A C 1
ATOM 965 O O . GLY A 1 122 ? 1.792 4.714 14.838 1.00 81.44 122 GLY A O 1
ATOM 966 N N . ALA A 1 123 ? 2.932 2.785 14.757 1.00 81.06 123 ALA A N 1
ATOM 967 C CA . ALA A 1 123 ? 4.247 3.389 14.907 1.00 81.06 123 ALA A CA 1
ATOM 968 C C . ALA A 1 123 ? 5.024 3.297 13.589 1.00 81.06 123 ALA A C 1
ATOM 970 O O . ALA A 1 123 ? 4.782 2.418 12.760 1.00 81.06 123 ALA A O 1
ATOM 971 N N . ALA A 1 124 ? 5.987 4.201 13.406 1.00 77.75 124 ALA A N 1
ATOM 972 C CA . ALA A 1 124 ? 6.971 4.050 12.343 1.00 77.75 124 ALA A CA 1
ATOM 973 C C . ALA A 1 124 ? 7.726 2.728 12.534 1.00 77.75 124 ALA A C 1
ATOM 975 O O . ALA A 1 124 ? 8.078 2.372 13.661 1.00 77.75 124 ALA A O 1
ATOM 976 N N . ASP A 1 125 ? 8.019 2.027 11.446 1.00 77.56 125 ASP A N 1
ATOM 977 C CA . ASP A 1 125 ? 8.890 0.861 11.493 1.00 77.56 125 ASP A CA 1
ATOM 978 C C . ASP A 1 125 ? 10.323 1.268 11.882 1.00 77.56 125 ASP A C 1
ATOM 980 O O . ASP A 1 125 ? 10.739 2.426 11.749 1.00 77.56 125 ASP A O 1
ATOM 984 N N . ARG A 1 126 ? 11.106 0.303 12.373 1.00 77.00 126 ARG A N 1
ATOM 985 C CA . ARG A 1 126 ? 12.455 0.560 12.899 1.00 77.00 126 ARG A CA 1
ATOM 986 C C . ARG A 1 126 ? 13.371 1.211 11.856 1.00 77.00 126 ARG A C 1
ATOM 988 O O . ARG A 1 126 ? 14.177 2.062 12.222 1.00 77.00 126 ARG A O 1
ATOM 995 N N . ALA A 1 127 ? 13.231 0.867 10.573 1.00 74.75 127 ALA A N 1
ATOM 996 C CA . ALA A 1 127 ? 14.033 1.474 9.514 1.00 74.75 127 ALA A CA 1
ATOM 997 C C . ALA A 1 127 ? 13.670 2.952 9.307 1.00 74.75 127 ALA A C 1
ATOM 999 O O . ALA A 1 127 ? 14.563 3.799 9.237 1.00 74.75 127 ALA A O 1
ATOM 1000 N N . THR A 1 128 ? 12.378 3.294 9.298 1.00 73.19 128 THR A N 1
ATOM 1001 C CA . THR A 1 128 ? 11.955 4.699 9.208 1.00 73.19 128 THR A CA 1
ATOM 1002 C C . THR A 1 128 ? 12.339 5.498 10.450 1.00 73.19 128 THR A C 1
ATOM 1004 O O . THR A 1 128 ? 12.749 6.650 10.315 1.00 73.19 128 THR A O 1
ATOM 1007 N N . GLN A 1 129 ? 12.275 4.909 11.647 1.00 77.44 129 GLN A N 1
ATOM 1008 C CA . GLN A 1 129 ? 12.752 5.566 12.871 1.00 77.44 129 GLN A CA 1
ATOM 1009 C C . GLN A 1 129 ? 14.251 5.890 12.792 1.00 77.44 129 GLN A C 1
ATOM 1011 O O . GLN A 1 129 ? 14.660 7.010 13.094 1.00 77.44 129 GLN A O 1
ATOM 1016 N N . LEU A 1 130 ? 15.070 4.942 12.326 1.00 79.00 130 LEU A N 1
ATOM 1017 C CA . LEU A 1 130 ? 16.506 5.156 12.132 1.00 79.00 130 LEU A CA 1
ATOM 1018 C C . LEU A 1 130 ? 16.788 6.243 11.087 1.00 79.00 130 LEU A C 1
ATOM 1020 O O . LEU A 1 130 ? 17.653 7.089 11.305 1.00 79.00 130 LEU A O 1
ATOM 1024 N N . LEU A 1 131 ? 16.030 6.266 9.986 1.00 78.62 131 LEU A N 1
ATOM 1025 C CA . LEU A 1 131 ? 16.149 7.312 8.970 1.00 78.62 131 LEU A CA 1
ATOM 1026 C C . LEU A 1 131 ? 15.786 8.688 9.528 1.00 78.62 131 LEU A C 1
ATOM 1028 O O . LEU A 1 131 ? 16.539 9.631 9.302 1.00 78.62 131 LEU A O 1
ATOM 1032 N N . GLN A 1 132 ? 14.693 8.805 10.285 1.00 74.12 132 GLN A N 1
ATOM 1033 C CA . GLN A 1 132 ? 14.280 10.063 10.921 1.00 74.12 132 GLN A CA 1
ATOM 1034 C C . GLN A 1 132 ? 15.301 10.572 11.946 1.00 74.12 132 GLN A C 1
ATOM 1036 O O . GLN A 1 132 ? 15.493 11.779 12.059 1.00 74.12 132 GLN A O 1
ATOM 1041 N N . ASN A 1 133 ? 15.975 9.662 12.651 1.00 75.25 133 ASN A N 1
ATOM 1042 C CA . ASN A 1 133 ? 17.004 9.997 13.637 1.00 75.25 133 ASN A CA 1
ATOM 1043 C C . ASN A 1 133 ? 18.377 10.294 13.004 1.00 75.25 133 ASN A C 1
ATOM 1045 O O . ASN A 1 133 ? 19.293 10.729 13.699 1.00 75.25 133 ASN A O 1
ATOM 1049 N N . SER A 1 134 ? 18.540 10.059 11.699 1.00 76.12 134 SER A N 1
ATOM 1050 C CA . SER A 1 134 ? 19.767 10.378 10.968 1.00 76.12 134 SER A CA 1
ATOM 1051 C C . SER A 1 134 ? 19.804 11.845 10.523 1.00 76.12 134 SER A C 1
ATOM 1053 O O . SER A 1 134 ? 18.772 12.490 10.337 1.00 76.12 134 SER A O 1
ATOM 1055 N N . THR A 1 135 ? 21.001 12.368 10.249 1.00 70.00 135 THR A N 1
ATOM 1056 C CA . THR A 1 135 ? 21.197 13.712 9.669 1.00 70.00 135 THR A CA 1
ATOM 1057 C C . THR A 1 135 ? 20.493 13.896 8.319 1.00 70.00 135 THR A C 1
ATOM 1059 O O . THR A 1 135 ? 20.090 15.008 7.986 1.00 70.00 135 THR A O 1
ATOM 1062 N N . LEU A 1 136 ? 20.271 12.809 7.570 1.00 64.19 136 LEU A N 1
ATOM 1063 C CA . LEU A 1 136 ? 19.487 12.786 6.327 1.00 64.19 136 LEU A CA 1
ATOM 1064 C C . LEU A 1 136 ? 17.973 12.948 6.567 1.00 64.19 136 LEU A C 1
ATOM 1066 O O . LEU A 1 136 ? 17.256 13.412 5.679 1.00 64.19 136 LEU A O 1
ATOM 1070 N N . GLY A 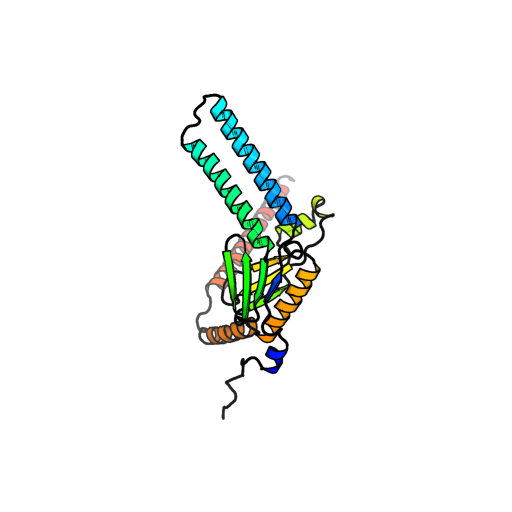1 137 ? 17.480 12.577 7.751 1.00 60.59 137 GLY A N 1
ATOM 1071 C CA . GLY A 1 137 ? 16.063 12.616 8.120 1.00 60.59 137 GLY A CA 1
ATOM 1072 C C . GLY A 1 137 ? 15.619 13.864 8.875 1.00 60.59 137 GLY A C 1
ATOM 1073 O O . GLY A 1 137 ? 14.416 14.056 9.031 1.00 60.59 137 GLY A O 1
ATOM 1074 N N . ALA A 1 138 ? 16.543 14.737 9.290 1.00 59.97 138 ALA A N 1
ATOM 1075 C CA . ALA A 1 138 ? 16.242 15.909 10.120 1.00 59.97 138 ALA A CA 1
ATOM 1076 C C . ALA A 1 138 ? 15.208 16.875 9.499 1.00 59.97 138 ALA A C 1
ATOM 1078 O O . ALA A 1 138 ? 14.475 17.544 10.221 1.00 59.97 138 ALA A O 1
ATOM 1079 N N . ASN A 1 139 ? 15.105 16.907 8.164 1.00 60.44 139 ASN A N 1
ATOM 1080 C CA . ASN A 1 139 ? 14.132 17.722 7.423 1.00 60.44 139 ASN A CA 1
ATOM 1081 C C . ASN A 1 139 ? 12.906 16.929 6.930 1.00 60.44 139 ASN A C 1
ATOM 1083 O O . ASN A 1 139 ? 12.076 17.461 6.189 1.00 60.44 139 ASN A O 1
ATOM 1087 N N . MET A 1 140 ? 12.779 15.645 7.279 1.00 65.94 140 MET A N 1
ATOM 1088 C CA . MET A 1 140 ? 11.620 14.855 6.876 1.00 65.94 140 MET A CA 1
ATOM 1089 C C . MET A 1 140 ? 10.433 15.139 7.794 1.00 65.94 140 MET A C 1
ATOM 1091 O O . MET A 1 140 ? 10.481 14.906 8.998 1.00 65.94 140 MET A O 1
ATOM 1095 N N . VAL A 1 141 ? 9.317 15.557 7.195 1.00 67.31 141 VAL A N 1
ATOM 1096 C CA . VAL A 1 141 ? 8.025 15.645 7.887 1.00 67.31 141 VAL A CA 1
ATOM 1097 C C . VAL A 1 141 ? 7.696 14.278 8.494 1.00 67.31 141 VAL A C 1
ATOM 1099 O O . VAL A 1 141 ? 7.692 13.275 7.768 1.00 67.31 141 VAL A O 1
ATOM 1102 N N . LYS A 1 142 ? 7.441 14.226 9.806 1.00 74.56 142 LYS A N 1
ATOM 1103 C CA . LYS A 1 142 ? 7.005 12.998 10.487 1.00 74.56 142 LYS A CA 1
ATOM 1104 C C . LYS A 1 142 ? 5.671 12.546 9.896 1.00 74.56 142 LYS A C 1
ATOM 1106 O O . LYS A 1 142 ? 4.777 13.361 9.682 1.00 74.56 142 LYS A O 1
ATOM 1111 N N . ALA A 1 143 ? 5.589 11.267 9.548 1.00 79.44 143 ALA A N 1
ATOM 1112 C CA . ALA A 1 143 ? 4.355 10.662 9.071 1.00 79.44 143 ALA A CA 1
ATOM 1113 C C . ALA A 1 143 ? 3.593 10.091 10.266 1.00 79.44 143 ALA A C 1
ATOM 1115 O O . ALA A 1 143 ? 4.206 9.474 11.137 1.00 79.44 143 ALA A O 1
ATOM 1116 N N . ASP A 1 144 ? 2.284 10.297 10.266 1.00 85.19 144 ASP A N 1
ATOM 1117 C CA . ASP A 1 144 ? 1.363 9.660 11.201 1.00 85.19 144 ASP A CA 1
ATOM 1118 C C . ASP A 1 144 ? 0.959 8.312 10.595 1.00 85.19 144 ASP A C 1
ATOM 1120 O O . ASP A 1 144 ? 0.892 8.196 9.367 1.00 85.19 144 ASP A O 1
ATOM 1124 N N . TYR A 1 145 ? 0.728 7.294 11.423 1.00 88.00 145 TYR A N 1
ATOM 1125 C CA . TYR A 1 145 ? 0.430 5.941 10.954 1.00 88.00 145 TYR A CA 1
ATOM 1126 C C . TYR A 1 145 ? -0.853 5.401 11.571 1.00 88.00 145 TYR A C 1
ATOM 1128 O O . TYR A 1 145 ? -1.128 5.600 12.752 1.00 88.00 145 TYR A O 1
ATOM 1136 N N . LEU A 1 146 ? -1.611 4.676 10.758 1.00 89.62 146 LEU A N 1
ATOM 1137 C CA . LEU A 1 146 ? -2.841 4.004 11.144 1.00 89.62 146 LEU A CA 1
ATOM 1138 C C . LEU A 1 146 ? -2.751 2.546 10.698 1.00 89.62 146 LEU A C 1
ATOM 1140 O O . LEU A 1 146 ? -2.461 2.268 9.531 1.00 89.62 146 LEU A O 1
ATOM 1144 N N . VAL A 1 147 ? -2.980 1.635 11.635 1.00 89.38 147 VAL A N 1
ATOM 1145 C CA . VAL A 1 147 ? -3.113 0.203 11.378 1.00 89.38 147 VAL A CA 1
ATOM 1146 C C . VAL A 1 147 ? -4.594 -0.101 11.185 1.00 89.38 147 VAL A C 1
ATOM 1148 O O . VAL A 1 147 ? -5.426 0.281 12.006 1.00 89.38 147 VAL A O 1
ATOM 1151 N N . LEU A 1 148 ? -4.892 -0.751 10.068 1.00 88.56 148 LEU A N 1
ATOM 1152 C CA . LEU A 1 148 ? -6.195 -1.212 9.620 1.00 88.56 148 LEU A CA 1
ATOM 1153 C C . LEU A 1 148 ? -6.115 -2.737 9.607 1.00 88.56 148 LEU A C 1
ATOM 1155 O O . LEU A 1 148 ? -5.483 -3.319 8.722 1.00 88.56 148 LEU A O 1
ATOM 1159 N N . ASP A 1 149 ? -6.669 -3.360 10.634 1.00 86.88 149 ASP A N 1
ATOM 1160 C CA . ASP A 1 149 ? -6.414 -4.759 10.942 1.00 86.88 149 ASP A CA 1
ATOM 1161 C C . ASP A 1 149 ? -7.662 -5.616 10.768 1.00 86.88 149 ASP A C 1
ATOM 1163 O O . ASP A 1 149 ? -8.781 -5.153 11.005 1.00 86.88 149 ASP A O 1
ATOM 1167 N N . ASN A 1 150 ? -7.451 -6.869 10.375 1.00 88.06 150 ASN A N 1
ATOM 1168 C CA . ASN A 1 150 ? -8.465 -7.906 10.472 1.00 88.06 150 ASN A CA 1
ATOM 1169 C C . ASN A 1 150 ? -8.078 -8.809 11.643 1.00 88.06 150 ASN A C 1
ATOM 1171 O O . ASN A 1 150 ? -7.091 -9.526 11.556 1.00 88.06 150 ASN A O 1
ATOM 1175 N N . VAL A 1 151 ? -8.851 -8.784 12.727 1.00 85.19 151 VAL A N 1
ATOM 1176 C CA . VAL A 1 151 ? -8.467 -9.430 13.993 1.00 85.19 151 VAL A CA 1
ATOM 1177 C C . VAL A 1 151 ? -8.298 -10.953 13.860 1.00 85.19 151 VAL A C 1
ATOM 1179 O O . VAL A 1 151 ? -7.521 -11.550 14.599 1.00 85.19 151 VAL A O 1
ATOM 1182 N N . TYR A 1 152 ? -8.985 -11.582 12.903 1.00 82.94 152 TYR A N 1
ATOM 1183 C CA . TYR A 1 152 ? -8.886 -13.028 12.660 1.00 82.94 152 TYR A CA 1
ATOM 1184 C C . TYR A 1 152 ? -7.768 -13.416 11.681 1.00 82.94 152 TYR A C 1
ATOM 1186 O O . TYR A 1 152 ? -7.526 -14.605 11.477 1.00 82.94 152 TYR A O 1
ATOM 1194 N N . GLU A 1 153 ? -7.108 -12.449 11.042 1.00 82.31 153 GLU A N 1
ATOM 1195 C CA . GLU A 1 153 ? -5.991 -12.700 10.132 1.00 82.31 153 GLU A CA 1
ATOM 1196 C C . GLU A 1 153 ? -4.677 -12.233 10.765 1.00 82.31 153 GLU A C 1
ATOM 1198 O O . GLU A 1 153 ? -4.609 -11.216 11.442 1.00 82.31 153 GLU A O 1
ATOM 1203 N N . GLU A 1 154 ? -3.581 -12.941 10.492 1.00 73.44 154 GLU A N 1
ATOM 1204 C CA . GLU A 1 154 ? -2.250 -12.546 10.982 1.00 73.44 154 GLU A CA 1
ATOM 1205 C C . GLU A 1 154 ? -1.666 -11.324 10.243 1.00 73.44 154 GLU A C 1
ATOM 1207 O O . GLU A 1 154 ? -0.583 -10.835 10.575 1.00 73.44 154 GLU A O 1
ATOM 1212 N N . VAL A 1 155 ? -2.344 -10.840 9.198 1.00 76.56 155 VAL A N 1
ATOM 1213 C CA . VAL A 1 155 ? -1.8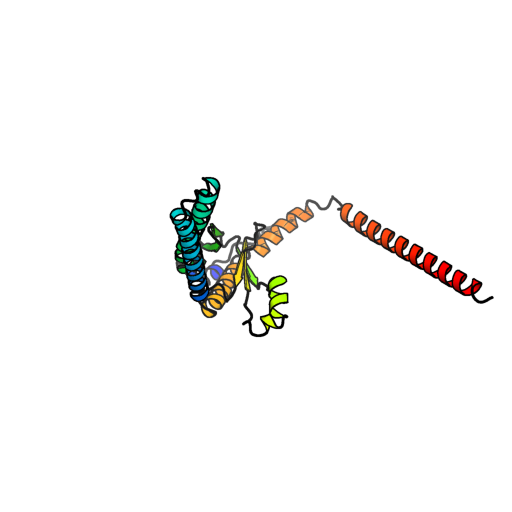35 -9.796 8.306 1.00 76.56 155 VAL A CA 1
ATOM 1214 C C . VAL A 1 155 ? -2.385 -8.430 8.709 1.00 76.56 155 VAL A C 1
ATOM 1216 O O . VAL A 1 155 ? -3.546 -8.120 8.461 1.00 76.56 155 VAL A O 1
ATOM 1219 N N . CYS A 1 156 ? -1.511 -7.563 9.222 1.00 79.62 156 CYS A N 1
ATOM 1220 C CA . CYS A 1 156 ? -1.862 -6.176 9.527 1.00 79.62 156 CYS A CA 1
ATOM 1221 C C . CYS A 1 156 ? -1.572 -5.247 8.338 1.00 79.62 156 CYS A C 1
ATOM 1223 O O . CYS A 1 156 ? -0.458 -5.231 7.801 1.00 79.62 156 CYS A O 1
ATOM 1225 N N . TYR A 1 157 ? -2.529 -4.388 7.975 1.00 84.69 157 TYR A N 1
ATOM 1226 C CA . TYR A 1 157 ? -2.318 -3.361 6.953 1.00 84.69 157 TYR A CA 1
ATOM 1227 C C . TYR A 1 157 ? -2.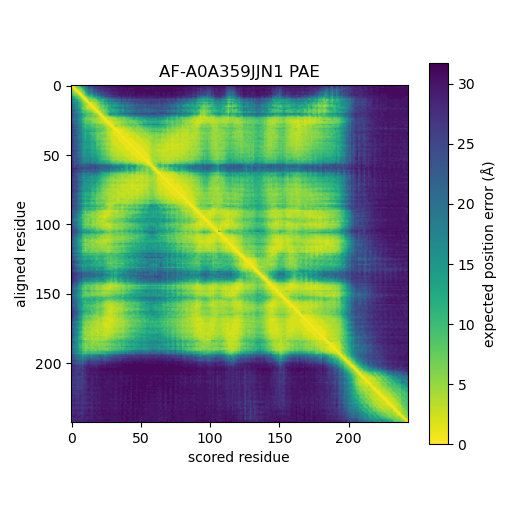049 -2.004 7.594 1.00 84.69 157 TYR A C 1
ATOM 1229 O O . TYR A 1 157 ? -2.802 -1.534 8.437 1.00 84.69 157 TYR A O 1
ATOM 1237 N N . GLN A 1 158 ? -0.984 -1.329 7.168 1.00 86.19 158 GLN A N 1
ATOM 1238 C CA . GLN A 1 158 ? -0.623 -0.006 7.676 1.00 86.19 158 GLN A CA 1
ATOM 1239 C C . GLN A 1 158 ? -0.723 1.043 6.567 1.00 86.19 158 GLN A C 1
ATOM 1241 O O . GLN A 1 158 ? -0.239 0.846 5.448 1.00 86.19 158 GLN A O 1
ATOM 1246 N N . THR A 1 159 ? -1.333 2.182 6.888 1.00 87.00 159 THR A N 1
ATOM 1247 C CA . THR A 1 159 ? -1.360 3.380 6.042 1.00 87.00 159 THR A CA 1
ATOM 1248 C C . THR A 1 159 ? -0.756 4.563 6.791 1.00 87.00 159 THR A C 1
ATOM 1250 O O . THR A 1 159 ? -0.748 4.593 8.022 1.00 87.00 159 THR A O 1
ATOM 1253 N N . SER A 1 160 ? -0.229 5.543 6.060 1.00 87.44 160 SER A N 1
ATOM 1254 C CA . SER A 1 160 ? 0.372 6.744 6.643 1.00 87.44 160 SER A CA 1
ATOM 1255 C C . SER A 1 160 ? -0.247 8.046 6.131 1.00 87.44 160 SER A C 1
ATOM 1257 O O . SER A 1 160 ? -0.873 8.096 5.072 1.00 87.44 160 SER A O 1
ATOM 1259 N N . SER A 1 161 ? -0.009 9.154 6.829 1.00 85.56 161 SER A N 1
ATOM 1260 C CA . SER A 1 161 ? -0.451 10.478 6.366 1.00 85.56 161 SER A CA 1
ATOM 1261 C C . SER A 1 161 ? 0.212 10.918 5.053 1.00 85.56 161 SER A C 1
ATOM 1263 O O . SER A 1 161 ? -0.314 11.767 4.338 1.00 85.56 161 SER A O 1
ATOM 1265 N N . LYS A 1 162 ? 1.348 10.311 4.683 1.00 84.44 162 LYS A N 1
ATOM 1266 C CA . LYS A 1 162 ? 2.017 10.536 3.387 1.00 84.44 162 LYS A CA 1
ATOM 1267 C C . LYS A 1 162 ? 1.437 9.699 2.254 1.00 84.44 162 LYS A C 1
ATOM 1269 O O . LYS A 1 162 ? 1.741 9.962 1.088 1.00 84.44 162 LYS A O 1
ATOM 1274 N N . ASP A 1 163 ? 0.690 8.660 2.598 1.00 82.81 163 ASP A N 1
ATOM 1275 C CA . ASP A 1 163 ? 0.153 7.675 1.672 1.00 82.81 163 ASP A CA 1
ATOM 1276 C C . ASP A 1 163 ? -1.172 8.100 1.046 1.00 82.81 163 ASP A C 1
ATOM 1278 O O . ASP A 1 163 ? -1.474 7.682 -0.078 1.00 82.81 163 ASP A O 1
ATOM 1282 N N . LEU A 1 164 ? -1.918 8.950 1.750 1.00 86.00 164 LEU A N 1
ATOM 1283 C CA . LEU A 1 164 ? -3.188 9.530 1.328 1.00 86.00 164 LEU A CA 1
ATOM 1284 C C . LEU A 1 164 ? -2.997 10.875 0.613 1.00 86.00 164 LEU A C 1
ATOM 1286 O O . LEU A 1 164 ? -1.893 11.424 0.552 1.00 86.00 164 LEU A O 1
ATOM 1290 N N . ALA A 1 165 ? -4.063 11.372 -0.012 1.00 85.75 165 ALA A N 1
ATOM 1291 C CA . ALA A 1 165 ? -4.036 12.598 -0.802 1.00 85.75 165 ALA A CA 1
ATOM 1292 C C . ALA A 1 165 ? -3.737 13.845 0.038 1.00 85.75 165 ALA A C 1
ATOM 1294 O O . ALA A 1 165 ? -3.009 14.723 -0.438 1.00 85.75 165 ALA A O 1
ATOM 1295 N N . SER A 1 166 ? -4.232 13.894 1.273 1.00 86.12 166 SER A N 1
ATOM 1296 C CA . SER A 1 166 ? -3.975 14.969 2.228 1.00 86.12 166 SER A CA 1
ATOM 1297 C C . SER A 1 166 ? -3.897 14.454 3.671 1.00 86.12 166 SER A C 1
ATOM 1299 O O . SER A 1 166 ? -4.270 13.317 3.967 1.00 86.12 166 SER A O 1
ATOM 1301 N N . LYS A 1 167 ? -3.407 15.304 4.584 1.00 86.44 167 LYS A N 1
ATOM 1302 C CA . LYS A 1 167 ? -3.443 15.013 6.025 1.00 86.44 167 LYS A CA 1
ATOM 1303 C C . LYS A 1 167 ? -4.878 15.028 6.565 1.00 86.44 167 LYS A C 1
ATOM 1305 O O . LYS A 1 167 ? -5.208 14.217 7.415 1.00 86.44 167 LYS A O 1
ATOM 1310 N N . GLU A 1 168 ? -5.732 15.888 6.020 1.00 87.06 168 GLU A N 1
ATOM 1311 C CA . GLU A 1 168 ? -7.154 15.953 6.372 1.00 87.06 168 GLU A CA 1
ATOM 1312 C C . GLU A 1 168 ? -7.870 14.636 6.041 1.00 87.06 168 GLU A C 1
ATOM 1314 O O . GLU A 1 168 ? -8.617 14.123 6.871 1.00 87.06 168 GLU A O 1
ATOM 1319 N N . ASP A 1 169 ? -7.564 14.037 4.883 1.00 86.38 169 ASP A N 1
ATOM 1320 C CA . ASP A 1 169 ? -8.068 12.711 4.501 1.00 86.38 169 ASP A CA 1
ATOM 1321 C C . ASP A 1 169 ? -7.598 11.625 5.478 1.00 86.38 169 ASP A C 1
ATOM 1323 O O . ASP A 1 169 ? -8.353 10.714 5.809 1.00 86.38 169 ASP A O 1
ATOM 1327 N N . PHE A 1 170 ? -6.355 11.719 5.962 1.00 89.56 170 PHE A N 1
ATOM 1328 C CA . PHE A 1 170 ? -5.831 10.798 6.971 1.00 89.56 170 PHE A CA 1
ATOM 1329 C C . PHE A 1 170 ? -6.544 10.957 8.314 1.00 89.56 170 PHE A C 1
ATOM 1331 O O . PHE A 1 170 ? -6.950 9.961 8.909 1.00 89.56 170 PHE A O 1
ATOM 1338 N N . ASP A 1 171 ? -6.730 12.190 8.777 1.00 89.31 171 ASP A N 1
ATOM 1339 C CA . ASP A 1 171 ? -7.396 12.469 10.047 1.00 89.31 171 ASP A CA 1
ATOM 1340 C C . ASP A 1 171 ? -8.880 12.064 9.998 1.00 89.31 171 ASP A C 1
ATOM 1342 O O . ASP A 1 171 ? -9.423 11.575 10.990 1.00 89.31 171 ASP A O 1
ATOM 1346 N N . MET A 1 172 ? -9.537 12.231 8.845 1.00 89.50 172 MET A N 1
ATOM 1347 C CA . MET A 1 172 ? -10.907 11.770 8.615 1.00 89.50 172 MET A CA 1
ATOM 1348 C C . MET A 1 172 ? -10.987 10.239 8.601 1.00 89.50 172 MET A C 1
ATOM 1350 O O . MET A 1 172 ? -11.789 9.681 9.348 1.00 89.50 172 MET A O 1
ATOM 1354 N N . LEU A 1 173 ? -10.100 9.560 7.862 1.00 90.06 173 LEU A N 1
ATOM 1355 C CA . LEU A 1 173 ? -10.009 8.098 7.874 1.00 90.06 173 LEU A CA 1
ATOM 1356 C C . LEU A 1 173 ? -9.751 7.563 9.287 1.00 90.06 173 LEU A C 1
ATOM 1358 O O . LEU A 1 173 ? -10.387 6.601 9.700 1.00 90.06 173 LEU A O 1
ATOM 1362 N N . ALA A 1 174 ? -8.841 8.175 10.046 1.00 89.56 174 ALA A N 1
ATOM 1363 C CA . ALA A 1 174 ? -8.527 7.744 11.404 1.00 89.56 174 ALA A CA 1
ATOM 1364 C C . ALA A 1 174 ? -9.731 7.886 12.345 1.00 89.56 174 ALA A C 1
ATOM 1366 O O . ALA A 1 174 ? -9.959 7.010 13.179 1.00 89.56 174 ALA A O 1
ATOM 1367 N N . LYS A 1 175 ? -10.516 8.962 12.209 1.00 89.50 175 LYS A N 1
ATOM 1368 C CA . LYS A 1 175 ? -11.759 9.147 12.973 1.00 89.50 175 LYS A CA 1
ATOM 1369 C C . LYS A 1 175 ? -12.804 8.102 12.603 1.00 89.50 175 LYS A C 1
ATOM 1371 O O . LYS A 1 175 ? -13.372 7.490 13.500 1.00 89.50 175 LYS A O 1
ATOM 1376 N N . GLU A 1 176 ? -13.026 7.879 11.310 1.00 88.25 176 GLU A N 1
ATOM 1377 C CA . GLU A 1 176 ? -13.999 6.897 10.823 1.00 88.25 176 GLU A CA 1
ATOM 1378 C C . GLU A 1 176 ? -13.610 5.473 11.213 1.00 88.25 176 GLU A C 1
ATOM 1380 O O . GLU A 1 176 ? -14.423 4.750 11.778 1.00 88.25 176 GLU A O 1
ATOM 1385 N N . ALA A 1 177 ? -12.353 5.088 11.002 1.00 88.81 177 ALA A N 1
ATOM 1386 C CA . ALA A 1 177 ? -11.840 3.771 11.353 1.00 88.81 177 ALA A CA 1
ATOM 1387 C C . ALA A 1 177 ? -11.940 3.499 12.864 1.00 88.81 177 ALA A C 1
ATOM 1389 O O . ALA A 1 177 ? -12.400 2.432 13.270 1.00 88.81 177 ALA A O 1
ATOM 1390 N N . LYS A 1 178 ? -11.577 4.476 13.709 1.00 88.88 178 LYS A N 1
ATOM 1391 C CA . LYS A 1 178 ? -11.734 4.361 15.169 1.00 88.88 178 LYS A CA 1
ATOM 1392 C C . LYS A 1 178 ? -13.200 4.283 15.587 1.00 88.88 178 LYS A C 1
ATOM 1394 O O . LYS A 1 178 ? -13.515 3.539 16.509 1.00 88.88 178 LYS A O 1
ATOM 1399 N N . LEU A 1 179 ? -14.088 5.017 14.914 1.00 87.81 179 LEU A N 1
ATOM 1400 C CA . LEU A 1 179 ? -15.524 4.935 15.171 1.00 87.81 179 LEU A CA 1
ATOM 1401 C C . LEU A 1 179 ? -16.042 3.523 14.870 1.00 87.81 179 LEU A C 1
ATOM 1403 O O . LEU A 1 179 ? -16.672 2.928 15.740 1.00 87.81 179 LEU A O 1
ATOM 1407 N N . VAL A 1 180 ? -15.706 2.955 13.705 1.00 86.50 180 VAL A N 1
ATOM 1408 C CA . VAL A 1 180 ? -16.089 1.575 13.354 1.00 86.50 180 VAL A CA 1
ATOM 1409 C C . VAL A 1 180 ? -15.545 0.569 14.372 1.00 86.50 180 VAL A C 1
ATOM 1411 O O . VAL A 1 180 ? -16.325 -0.211 14.912 1.00 86.50 180 VAL A O 1
ATOM 1414 N N . SER A 1 181 ? -14.251 0.631 14.704 1.00 86.75 181 SER A N 1
ATOM 1415 C CA . SER A 1 181 ? -13.643 -0.250 15.717 1.00 86.75 181 SER A CA 1
ATOM 1416 C C . SER A 1 181 ? -14.348 -0.129 17.079 1.00 86.75 181 SER A C 1
ATOM 1418 O O . SER A 1 181 ? -14.672 -1.143 17.695 1.00 86.75 181 SER A O 1
ATOM 1420 N N . SER A 1 182 ? -14.692 1.090 17.513 1.00 85.81 182 SER A N 1
ATOM 1421 C CA . SER A 1 182 ? -15.378 1.317 18.794 1.00 85.81 182 SER A CA 1
ATOM 1422 C C . SER A 1 182 ? -16.815 0.790 18.850 1.00 85.81 182 SER A C 1
ATOM 1424 O O . SER A 1 182 ? -17.289 0.463 19.936 1.00 85.81 182 SER A O 1
ATOM 1426 N N . VAL A 1 183 ? -17.501 0.714 17.705 1.00 86.12 183 VAL A N 1
ATOM 1427 C CA . VAL A 1 183 ? -18.881 0.214 17.602 1.00 86.12 183 VAL A CA 1
ATOM 1428 C C . VAL A 1 183 ? -18.891 -1.309 17.503 1.00 86.12 183 VAL A C 1
ATOM 1430 O O . VAL A 1 183 ? -19.621 -1.975 18.230 1.00 86.12 183 VAL A O 1
ATOM 1433 N N . TYR A 1 184 ? -18.062 -1.877 16.625 1.00 81.94 184 TYR A N 1
ATOM 1434 C CA . TYR A 1 184 ? -18.065 -3.317 16.360 1.00 81.94 184 TYR A CA 1
ATOM 1435 C C . TYR A 1 184 ? -17.262 -4.119 17.388 1.00 81.94 184 TYR A C 1
ATOM 1437 O O . TYR A 1 184 ? -17.573 -5.294 17.611 1.00 81.94 184 TYR A O 1
ATOM 1445 N N . LYS A 1 185 ? -16.263 -3.488 18.027 1.00 84.38 185 LYS A N 1
ATOM 1446 C CA . LYS A 1 185 ? -15.409 -4.056 19.084 1.00 84.38 185 LYS A CA 1
ATOM 1447 C C . LYS A 1 185 ? -14.876 -5.445 18.726 1.00 84.38 185 LYS A C 1
ATOM 1449 O O . LYS A 1 185 ? -14.814 -6.337 19.570 1.00 84.38 185 LYS A O 1
ATOM 1454 N N . ALA A 1 186 ? -14.481 -5.622 17.462 1.00 83.38 186 ALA A N 1
ATOM 1455 C CA . ALA A 1 186 ? -14.044 -6.901 16.902 1.00 83.38 186 ALA A CA 1
ATOM 1456 C C . ALA A 1 186 ? -12.929 -7.553 17.733 1.00 83.38 186 ALA A C 1
ATOM 1458 O O . ALA A 1 186 ? -12.932 -8.761 17.956 1.00 83.38 186 ALA A O 1
ATOM 1459 N N . LYS A 1 187 ? -12.010 -6.736 18.259 1.00 82.88 187 LYS A N 1
ATOM 1460 C CA . LYS A 1 187 ? -10.923 -7.204 19.113 1.00 82.88 187 LYS A CA 1
ATOM 1461 C C . LYS A 1 187 ? -11.394 -7.735 20.465 1.00 82.88 187 LYS A C 1
ATOM 1463 O O . LYS A 1 187 ? -10.956 -8.800 20.872 1.00 82.88 187 LYS A O 1
ATOM 1468 N N . GLU A 1 188 ? -12.305 -7.034 21.138 1.00 83.44 188 GLU A N 1
ATOM 1469 C CA . GLU A 1 188 ? -12.852 -7.498 22.422 1.00 83.44 188 GLU A CA 1
ATOM 1470 C C . GLU A 1 188 ? -13.617 -8.817 22.246 1.00 83.44 188 GLU A C 1
ATOM 1472 O O . GLU A 1 188 ? -13.507 -9.710 23.082 1.00 83.44 188 GLU A O 1
A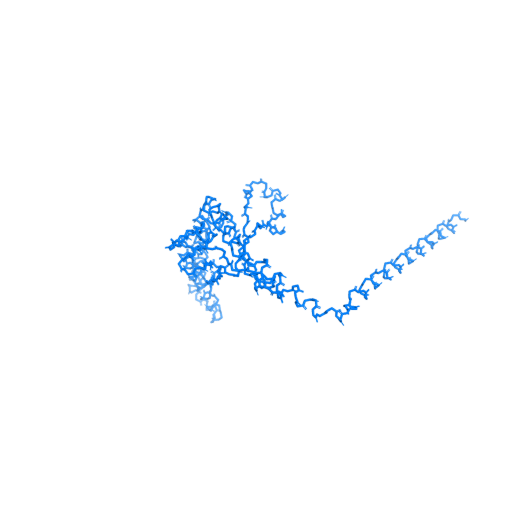TOM 1477 N N . LYS A 1 189 ? -14.337 -8.962 21.124 1.00 81.81 189 LYS A N 1
ATOM 1478 C CA . LYS A 1 189 ? -15.017 -10.209 20.742 1.00 81.81 189 LYS A CA 1
ATOM 1479 C C . LYS A 1 189 ? -14.026 -11.355 20.537 1.00 81.81 189 LYS A C 1
ATOM 1481 O O . LYS A 1 189 ? -14.231 -12.441 21.068 1.00 81.81 189 LYS A O 1
ATOM 1486 N N . TYR A 1 190 ? -12.954 -11.106 19.790 1.00 81.06 190 TYR A N 1
ATOM 1487 C CA . TYR A 1 190 ? -11.911 -12.096 19.534 1.00 81.06 190 TYR A CA 1
ATOM 1488 C C . TYR A 1 190 ? -11.166 -12.512 20.807 1.00 81.06 190 TYR A C 1
ATOM 1490 O O . TYR A 1 190 ? -10.983 -13.702 21.057 1.00 81.06 190 TYR A O 1
ATOM 1498 N N . ASP A 1 191 ? -10.771 -11.541 21.633 1.00 82.12 191 ASP A N 1
ATOM 1499 C CA . ASP A 1 191 ? -10.075 -11.799 22.893 1.00 82.12 191 ASP A CA 1
ATOM 1500 C C . ASP A 1 191 ? -10.974 -12.600 23.853 1.00 82.12 191 ASP A C 1
ATOM 1502 O O . ASP A 1 191 ? -10.497 -13.542 24.479 1.00 82.12 191 ASP A O 1
ATOM 1506 N N . ALA A 1 192 ? -12.280 -12.304 23.920 1.00 78.19 192 ALA A N 1
ATOM 1507 C CA . ALA A 1 192 ? -13.233 -13.079 24.719 1.00 78.19 192 ALA A CA 1
ATOM 1508 C C . ALA A 1 192 ? -13.338 -14.547 24.259 1.00 78.19 192 ALA A C 1
ATOM 1510 O O . ALA A 1 192 ? -13.254 -15.448 25.090 1.00 78.19 192 ALA A O 1
ATOM 1511 N N . LEU A 1 193 ? -13.439 -14.795 22.948 1.00 74.56 193 LEU A N 1
ATOM 1512 C CA . LEU A 1 193 ? -13.507 -16.154 22.387 1.00 74.56 193 LEU A CA 1
ATOM 1513 C C . LEU A 1 193 ? -12.233 -16.973 22.666 1.00 74.56 193 LEU A C 1
ATOM 1515 O O . LEU A 1 193 ? -12.308 -18.168 22.945 1.00 74.56 193 LEU A O 1
ATOM 1519 N N . ASN A 1 194 ? -11.063 -16.334 22.631 1.00 66.62 194 ASN A N 1
ATOM 1520 C CA . ASN A 1 194 ? -9.781 -17.006 22.871 1.00 66.62 194 ASN A CA 1
ATOM 1521 C C . ASN A 1 194 ? -9.450 -17.208 24.358 1.00 66.62 194 ASN A C 1
ATOM 1523 O O . ASN A 1 194 ? -8.584 -18.023 24.695 1.00 66.62 194 ASN A O 1
ATOM 1527 N N . VAL A 1 195 ? -10.097 -16.472 25.265 1.00 59.47 195 VAL A N 1
ATOM 1528 C CA . VAL A 1 195 ? -9.974 -16.708 26.711 1.00 59.47 195 VAL A CA 1
ATOM 1529 C C . VAL A 1 195 ? -10.700 -18.003 27.099 1.00 59.47 195 VAL A C 1
ATOM 1531 O O . VAL A 1 195 ? -10.127 -18.805 27.838 1.00 59.47 195 VAL A O 1
ATOM 1534 N N . ASP A 1 196 ? -11.867 -18.280 26.509 1.00 54.31 196 ASP A N 1
ATOM 1535 C CA . ASP A 1 196 ? -12.625 -19.519 26.751 1.00 54.31 196 ASP A CA 1
ATOM 1536 C C . ASP A 1 196 ? -11.919 -20.781 26.192 1.00 54.31 196 ASP A C 1
ATOM 1538 O O . ASP A 1 196 ? -11.976 -21.863 26.791 1.00 54.31 196 ASP A O 1
ATOM 1542 N N . GLU A 1 197 ? -11.161 -20.668 25.091 1.00 51.69 197 GLU A N 1
ATOM 1543 C CA . GLU A 1 197 ? -10.309 -21.771 24.601 1.00 51.69 197 GLU A CA 1
ATOM 1544 C C . GLU A 1 197 ? -9.087 -22.044 25.499 1.00 51.69 197 GLU A C 1
ATOM 1546 O O . GLU A 1 197 ? -8.643 -23.189 25.624 1.00 51.69 197 GLU A O 1
ATOM 1551 N N . ASN A 1 198 ? -8.532 -21.021 26.153 1.00 48.03 198 ASN A N 1
ATOM 1552 C CA . ASN A 1 198 ? -7.361 -21.191 27.019 1.00 48.03 198 ASN A CA 1
ATOM 1553 C C . ASN A 1 198 ? -7.710 -21.735 28.410 1.00 48.03 198 ASN A C 1
ATOM 1555 O O . ASN A 1 198 ? -6.891 -22.440 29.004 1.00 48.03 198 ASN A O 1
ATOM 1559 N N . ASP A 1 199 ? -8.922 -21.493 28.915 1.00 47.31 199 ASP A N 1
ATOM 1560 C CA . ASP A 1 199 ? -9.388 -22.141 30.147 1.00 47.31 199 ASP A CA 1
ATOM 1561 C C . ASP A 1 199 ? -9.814 -23.608 29.927 1.00 47.31 199 ASP A C 1
ATOM 1563 O O . ASP A 1 199 ? -9.802 -24.391 30.877 1.00 47.31 199 ASP A O 1
ATOM 1567 N N . SER A 1 200 ? -10.060 -24.037 28.680 1.00 45.84 200 SER A N 1
ATOM 1568 C CA . SER A 1 200 ? -10.278 -25.453 28.325 1.00 45.84 200 SER A CA 1
ATOM 1569 C C . SER A 1 200 ? -9.000 -26.226 27.944 1.00 45.84 200 SER A C 1
ATOM 1571 O O . SER A 1 200 ? -9.030 -27.456 27.869 1.00 45.84 200 SER A O 1
ATOM 1573 N N . LYS A 1 201 ? -7.854 -25.546 27.780 1.00 43.28 201 LYS A N 1
ATOM 1574 C CA . LYS A 1 201 ? -6.521 -26.150 27.538 1.00 43.28 201 LYS A CA 1
ATOM 1575 C C . LYS A 1 201 ? -5.512 -25.906 28.665 1.00 43.28 201 LYS A C 1
ATOM 1577 O O . LYS A 1 201 ? -4.304 -26.032 28.468 1.00 43.28 201 LYS A O 1
ATOM 1582 N N . LYS A 1 202 ? -5.979 -25.626 29.879 1.00 40.72 202 LYS A N 1
ATOM 1583 C CA . LYS A 1 202 ? -5.127 -25.379 31.055 1.00 40.72 202 LYS A CA 1
ATOM 1584 C C . LYS A 1 202 ? -4.529 -26.647 31.691 1.00 40.72 202 LYS A C 1
ATOM 1586 O O . LYS A 1 202 ? -4.286 -26.657 32.891 1.00 40.72 202 LYS A O 1
ATOM 1591 N N . ASP A 1 203 ? -4.266 -27.682 30.890 1.00 40.09 203 ASP A N 1
ATOM 1592 C CA . ASP A 1 203 ? -3.651 -28.951 31.316 1.00 40.09 203 ASP A CA 1
ATOM 1593 C C . ASP A 1 203 ? -2.452 -29.385 30.446 1.00 40.09 203 ASP A C 1
ATOM 1595 O O . ASP A 1 203 ? -2.022 -30.536 30.495 1.00 40.09 203 ASP A O 1
ATOM 1599 N N . SER A 1 204 ? -1.828 -28.474 29.693 1.00 42.03 204 SER A N 1
ATOM 1600 C CA . SER A 1 204 ? -0.459 -28.705 29.213 1.00 42.03 204 SER A CA 1
ATOM 1601 C C . SER A 1 204 ? 0.446 -27.571 29.666 1.00 42.03 204 SER A C 1
ATOM 1603 O O . SER A 1 204 ? 0.492 -26.507 29.048 1.00 42.03 204 SER A O 1
ATOM 1605 N N . LYS A 1 205 ? 1.158 -27.808 30.772 1.00 42.97 205 LYS A N 1
ATOM 1606 C CA . LYS A 1 205 ? 2.351 -27.039 31.125 1.00 42.97 205 LYS A CA 1
ATOM 1607 C C . LYS A 1 205 ? 3.270 -27.006 29.907 1.00 42.97 205 LYS A C 1
ATOM 1609 O O . LYS A 1 205 ? 3.650 -28.046 29.378 1.00 42.97 205 LYS A O 1
ATOM 1614 N N . ASP A 1 206 ? 3.572 -25.801 29.448 1.00 48.00 206 ASP A N 1
ATOM 1615 C CA . ASP A 1 206 ? 4.566 -25.549 28.417 1.00 48.00 206 ASP A CA 1
ATOM 1616 C C . ASP A 1 206 ? 5.963 -25.724 29.034 1.00 48.00 206 ASP A C 1
ATOM 1618 O O . ASP A 1 206 ? 6.618 -24.765 29.441 1.00 48.00 206 ASP A O 1
ATOM 1622 N N . ASP A 1 207 ? 6.391 -26.986 29.141 1.00 52.16 207 ASP A N 1
ATOM 1623 C CA . ASP A 1 207 ? 7.704 -27.404 29.656 1.00 52.16 207 ASP A CA 1
ATOM 1624 C C . ASP A 1 207 ? 8.874 -26.838 28.813 1.00 52.16 207 ASP A C 1
ATOM 1626 O O . ASP A 1 207 ? 10.035 -26.861 29.226 1.00 52.16 207 ASP A O 1
ATOM 1630 N N . THR A 1 208 ? 8.589 -26.276 27.633 1.00 50.28 208 THR A N 1
ATOM 1631 C CA . THR A 1 208 ? 9.591 -25.772 26.686 1.00 50.28 208 THR A CA 1
ATOM 1632 C C . THR A 1 208 ? 10.195 -24.432 27.106 1.00 50.28 208 THR A C 1
ATOM 1634 O O . THR A 1 208 ? 11.380 -24.186 26.869 1.00 50.28 208 THR A O 1
ATOM 1637 N N . VAL A 1 209 ? 9.414 -23.551 27.740 1.00 52.12 209 VAL A N 1
ATOM 1638 C CA . VAL A 1 20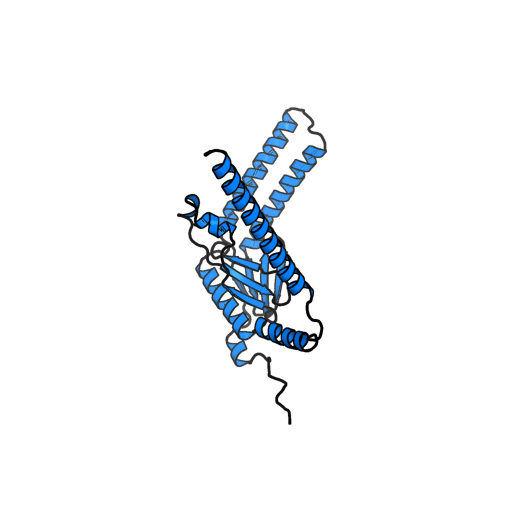9 ? 9.888 -22.208 28.130 1.00 52.12 209 VAL A CA 1
ATOM 1639 C C . VAL A 1 209 ? 10.775 -22.262 29.376 1.00 52.12 209 VAL A C 1
ATOM 1641 O O . VAL A 1 209 ? 11.710 -21.462 29.499 1.00 52.12 209 VAL A O 1
ATOM 1644 N N . ASP A 1 210 ? 10.535 -23.219 30.272 1.00 54.97 210 ASP A N 1
ATOM 1645 C CA . ASP A 1 210 ? 11.337 -23.386 31.485 1.00 54.97 210 ASP A CA 1
ATOM 1646 C C . ASP A 1 210 ? 12.695 -24.046 31.188 1.00 54.97 210 ASP A C 1
ATOM 1648 O O . ASP A 1 210 ? 13.716 -23.558 31.678 1.00 54.97 210 ASP A O 1
ATOM 1652 N N . LEU A 1 211 ? 12.751 -25.012 30.260 1.00 55.72 211 LEU A N 1
ATOM 1653 C CA . LEU A 1 211 ? 14.008 -25.603 29.769 1.00 55.72 211 LEU A CA 1
ATOM 1654 C C . LEU A 1 211 ? 14.954 -24.562 29.145 1.00 55.72 211 LEU A C 1
ATOM 1656 O O . LEU A 1 211 ? 16.163 -24.589 29.378 1.00 55.72 211 LEU A O 1
ATOM 1660 N N . VAL A 1 212 ? 14.420 -23.601 28.383 1.00 55.44 212 VAL A N 1
ATOM 1661 C CA . VAL A 1 212 ? 15.236 -22.541 27.764 1.00 55.44 212 VAL A CA 1
ATOM 1662 C C . VAL A 1 212 ? 15.747 -21.546 28.811 1.00 55.44 212 VAL A C 1
ATOM 1664 O O . VAL A 1 212 ? 16.874 -21.058 28.707 1.00 55.44 212 VAL A O 1
ATOM 1667 N N . LYS A 1 213 ? 14.962 -21.249 29.854 1.00 59.00 213 LYS A N 1
ATOM 1668 C CA . LYS A 1 213 ? 15.406 -20.365 30.944 1.00 59.00 213 LYS A CA 1
ATOM 1669 C C . LYS A 1 213 ? 16.466 -21.014 31.832 1.00 59.00 213 LYS A C 1
ATOM 1671 O O . LYS A 1 213 ? 17.362 -20.297 32.285 1.00 59.00 213 LYS A O 1
ATOM 1676 N N . GLU A 1 214 ? 16.381 -22.321 32.072 1.00 60.72 214 GLU A N 1
ATOM 1677 C CA . GLU A 1 214 ? 17.417 -23.062 32.799 1.00 60.72 214 GLU A CA 1
ATOM 1678 C C . GLU A 1 214 ? 18.706 -23.170 31.980 1.00 60.72 214 GLU A C 1
ATOM 1680 O O . GLU A 1 214 ? 19.763 -22.794 32.488 1.00 60.72 214 GLU A O 1
ATOM 1685 N N . ALA A 1 215 ? 18.622 -23.496 30.684 1.00 59.41 215 ALA A N 1
ATOM 1686 C CA . ALA A 1 215 ? 19.794 -23.554 29.805 1.00 59.41 215 ALA A CA 1
ATOM 1687 C C . ALA A 1 215 ? 20.543 -22.206 29.713 1.00 59.41 215 ALA A C 1
ATOM 1689 O O . ALA A 1 215 ? 21.771 -22.163 29.768 1.00 59.41 215 ALA A O 1
ATOM 1690 N N . ILE A 1 216 ? 19.819 -21.078 29.651 1.00 63.09 216 ILE A N 1
ATOM 1691 C CA . ILE A 1 216 ? 20.435 -19.736 29.627 1.00 63.09 216 ILE A CA 1
ATOM 1692 C C . ILE A 1 216 ? 21.083 -19.381 30.978 1.00 63.09 216 ILE A C 1
ATOM 1694 O O . ILE A 1 216 ? 22.041 -18.601 31.019 1.00 63.09 216 ILE A O 1
ATOM 1698 N N . LYS A 1 217 ? 20.570 -19.909 32.096 1.00 69.56 217 LYS A N 1
ATOM 1699 C CA . LYS A 1 217 ? 21.176 -19.708 33.421 1.00 69.56 217 LYS A CA 1
ATOM 1700 C C . LYS A 1 217 ? 22.447 -20.533 33.590 1.00 69.56 217 LYS A C 1
ATOM 1702 O O . LYS A 1 217 ? 23.427 -19.982 34.088 1.00 69.56 217 LYS A O 1
ATOM 1707 N N . GLU A 1 218 ? 22.444 -21.788 33.153 1.00 64.69 218 GLU A N 1
ATOM 1708 C CA . GLU A 1 218 ? 23.621 -22.660 33.221 1.00 64.69 218 GLU A CA 1
ATOM 1709 C C . GLU A 1 218 ? 24.754 -22.144 32.327 1.00 64.69 218 GLU A C 1
ATOM 1711 O O . GLU A 1 218 ? 25.880 -22.003 32.799 1.00 64.69 218 GLU A O 1
ATOM 1716 N N . GLU A 1 219 ? 24.458 -21.707 31.096 1.00 60.75 219 GLU A N 1
ATOM 1717 C CA . GLU A 1 219 ? 25.485 -21.166 30.190 1.00 60.75 219 GLU A CA 1
ATOM 1718 C C . GLU A 1 219 ? 26.107 -19.858 30.723 1.00 60.75 219 GLU A C 1
ATOM 1720 O O . GLU A 1 219 ? 27.291 -19.573 30.516 1.00 60.75 219 GLU A O 1
ATOM 1725 N N . LYS A 1 220 ? 25.322 -19.043 31.443 1.00 62.03 220 LYS A N 1
ATOM 1726 C CA . LYS A 1 220 ? 25.831 -17.831 32.104 1.00 62.03 220 LYS A CA 1
ATOM 1727 C C . LYS A 1 220 ? 26.657 -18.141 33.348 1.00 62.03 220 LYS A C 1
ATOM 1729 O O . LYS A 1 220 ? 27.605 -17.403 33.612 1.00 62.03 220 LYS A O 1
ATOM 1734 N N . ALA A 1 221 ? 26.314 -19.188 34.095 1.00 65.06 221 ALA A N 1
ATOM 1735 C CA . ALA A 1 221 ? 27.091 -19.626 35.249 1.00 65.06 221 ALA A CA 1
ATOM 1736 C C . ALA A 1 221 ? 28.444 -20.211 34.809 1.00 65.06 221 ALA A C 1
ATOM 1738 O O . ALA A 1 221 ? 29.475 -19.791 35.327 1.00 65.06 221 ALA A O 1
ATOM 1739 N N . GLU A 1 222 ? 28.459 -21.056 33.773 1.00 59.44 222 GLU A N 1
ATOM 1740 C CA . GLU A 1 222 ? 29.690 -21.663 33.247 1.00 59.44 222 GLU A CA 1
ATOM 1741 C C . GLU A 1 222 ? 30.645 -20.611 32.646 1.00 59.44 222 GLU A C 1
ATOM 1743 O O . GLU A 1 222 ? 31.860 -20.666 32.843 1.00 59.44 222 GLU A O 1
ATOM 1748 N N . LYS A 1 223 ? 30.106 -19.591 31.960 1.00 62.53 223 LYS A N 1
ATOM 1749 C CA . LYS A 1 223 ? 30.911 -18.464 31.452 1.00 62.53 223 LYS A CA 1
ATOM 1750 C C . LYS A 1 223 ? 31.469 -17.576 32.565 1.00 62.53 223 LYS A C 1
ATOM 1752 O O . LYS A 1 223 ? 32.562 -17.039 32.406 1.00 62.53 223 LYS A O 1
ATOM 1757 N N . ALA A 1 224 ? 30.742 -17.410 33.669 1.00 58.50 224 ALA A N 1
ATOM 1758 C CA . ALA A 1 224 ? 31.230 -16.655 34.821 1.00 58.50 224 ALA A CA 1
ATOM 1759 C C . ALA A 1 224 ? 32.328 -17.418 35.580 1.00 58.50 224 ALA A C 1
ATOM 1761 O O . ALA A 1 224 ? 33.280 -16.797 36.047 1.00 58.50 224 ALA A O 1
ATOM 1762 N N . GLU A 1 225 ? 32.224 -18.746 35.656 1.00 65.19 225 GLU A N 1
ATOM 1763 C CA . GLU A 1 225 ? 33.221 -19.603 36.302 1.00 65.19 225 GLU A CA 1
ATOM 1764 C C . GLU A 1 225 ? 34.529 -19.656 35.498 1.00 65.19 225 GLU A C 1
ATOM 1766 O O . GLU A 1 225 ? 35.591 -19.384 36.054 1.00 65.19 225 GLU A O 1
ATOM 1771 N N . LYS A 1 226 ? 34.455 -19.835 34.169 1.00 63.78 226 LYS A N 1
ATOM 1772 C CA . LYS A 1 226 ? 35.639 -19.775 33.287 1.00 63.78 226 LYS A CA 1
ATOM 1773 C C . LYS A 1 226 ? 36.328 -18.408 33.298 1.00 63.78 226 LYS A C 1
ATOM 1775 O O . LYS A 1 226 ? 37.551 -18.341 33.334 1.00 63.78 226 LYS A O 1
ATOM 1780 N N . ALA A 1 227 ? 35.562 -17.314 33.333 1.00 60.72 227 ALA A N 1
ATOM 1781 C CA . ALA A 1 227 ? 36.133 -15.969 33.430 1.00 60.72 227 ALA A CA 1
ATOM 1782 C C . ALA A 1 227 ? 36.814 -15.707 34.788 1.00 60.72 227 ALA A C 1
ATOM 1784 O O . ALA A 1 227 ? 37.786 -14.955 34.856 1.00 60.72 227 ALA A O 1
ATOM 1785 N N . ALA A 1 228 ? 36.321 -16.316 35.872 1.00 60.81 228 ALA A N 1
ATOM 1786 C CA . ALA A 1 228 ? 36.952 -16.225 37.185 1.00 60.81 228 ALA A CA 1
ATOM 1787 C C . ALA A 1 228 ? 38.235 -17.072 37.270 1.00 60.81 228 ALA A C 1
ATOM 1789 O O . ALA A 1 228 ? 39.196 -16.651 37.913 1.00 60.81 228 ALA A O 1
ATOM 1790 N N . GLU A 1 229 ? 38.268 -18.227 36.601 1.00 64.31 229 GLU A N 1
ATOM 1791 C CA . GLU A 1 229 ? 39.443 -19.103 36.534 1.00 64.31 229 GLU A CA 1
ATOM 1792 C C . GLU A 1 229 ? 40.574 -18.479 35.696 1.00 64.31 229 GLU A C 1
ATOM 1794 O O . GLU A 1 229 ? 41.707 -18.399 36.171 1.00 64.31 229 GLU A O 1
ATOM 1799 N N . GLU A 1 230 ? 40.261 -17.903 34.527 1.00 63.72 230 GLU A N 1
ATOM 1800 C CA . GLU A 1 230 ? 41.235 -17.162 33.706 1.00 63.72 230 GLU A CA 1
ATOM 1801 C C . GLU A 1 230 ? 41.780 -15.917 34.431 1.00 63.72 230 GLU A C 1
ATOM 1803 O O . GLU A 1 230 ? 42.977 -15.625 34.370 1.00 63.72 230 GLU A O 1
ATOM 1808 N N . ALA A 1 231 ? 40.933 -15.201 35.181 1.00 57.78 231 ALA A N 1
ATOM 1809 C CA . ALA A 1 231 ? 41.378 -14.070 35.994 1.00 57.78 231 ALA A CA 1
ATOM 1810 C C . ALA A 1 231 ? 42.286 -14.508 37.160 1.00 57.78 231 ALA A C 1
ATOM 1812 O O . ALA A 1 231 ? 43.202 -13.776 37.534 1.00 57.78 231 ALA A O 1
ATOM 1813 N N . ALA A 1 232 ? 42.065 -15.695 37.732 1.00 61.56 232 ALA A N 1
ATOM 1814 C CA . ALA A 1 232 ? 42.894 -16.229 38.809 1.00 61.56 232 ALA A CA 1
ATOM 1815 C C . ALA A 1 232 ? 44.251 -16.762 38.310 1.00 61.56 232 ALA A C 1
ATOM 1817 O O . ALA A 1 232 ? 45.248 -16.624 39.025 1.00 61.56 232 ALA A O 1
ATOM 1818 N N . GLU A 1 233 ? 44.319 -17.337 37.104 1.00 61.62 233 GLU A N 1
ATOM 1819 C CA . GLU A 1 233 ? 45.593 -17.727 36.480 1.00 61.62 233 GLU A CA 1
ATOM 1820 C C . GLU A 1 233 ? 46.429 -16.513 36.061 1.00 61.62 233 GLU A C 1
ATOM 1822 O O . GLU A 1 233 ? 47.632 -16.497 36.323 1.00 61.62 233 GLU A O 1
ATOM 1827 N N . ALA A 1 234 ? 45.808 -15.459 35.520 1.00 57.69 234 ALA A N 1
ATOM 1828 C CA . ALA A 1 234 ? 46.515 -14.223 35.172 1.00 57.69 234 ALA A CA 1
ATOM 1829 C C . ALA A 1 234 ? 47.179 -13.563 36.397 1.00 57.69 234 ALA A C 1
ATOM 1831 O O . ALA A 1 234 ? 48.323 -13.123 36.326 1.00 57.69 234 ALA A O 1
ATOM 1832 N N . VAL A 1 235 ? 46.506 -13.573 37.554 1.00 58.62 235 VAL A N 1
ATOM 1833 C CA . VAL A 1 235 ? 47.055 -13.019 38.806 1.00 58.62 235 VAL A CA 1
ATOM 1834 C C . VAL A 1 235 ? 48.201 -13.872 39.369 1.00 58.62 235 VAL A C 1
ATOM 1836 O O . VAL A 1 235 ? 49.090 -13.341 40.033 1.00 58.62 235 VAL A O 1
ATOM 1839 N N . LYS A 1 236 ? 48.218 -15.187 39.110 1.00 58.12 236 LYS A N 1
ATOM 1840 C CA . LYS A 1 236 ? 49.345 -16.054 39.494 1.00 58.12 236 LYS A CA 1
ATOM 1841 C C . LYS A 1 236 ? 50.546 -15.885 38.566 1.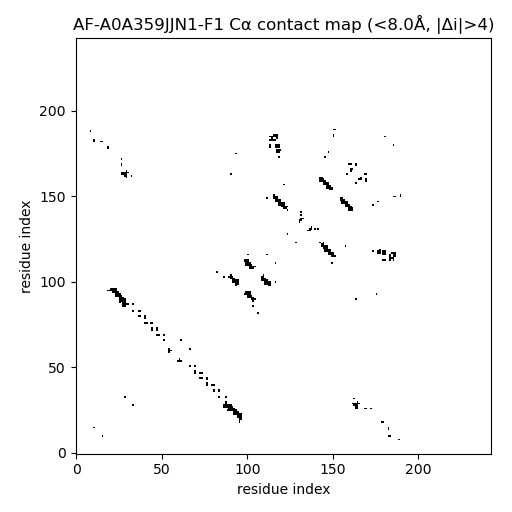00 58.12 236 LYS A C 1
ATOM 1843 O O . LYS A 1 236 ? 51.666 -15.875 39.065 1.00 58.12 236 LYS A O 1
ATOM 1848 N N . ALA A 1 237 ? 50.318 -15.705 37.265 1.00 56.41 237 ALA A N 1
ATOM 1849 C CA . ALA A 1 237 ? 51.379 -15.446 36.294 1.00 56.41 237 ALA A CA 1
ATOM 1850 C C . ALA A 1 237 ? 52.088 -14.103 36.561 1.00 56.41 237 ALA A C 1
ATOM 1852 O O . ALA A 1 237 ? 53.315 -14.061 36.598 1.00 56.41 237 ALA A O 1
ATOM 1853 N N . ASP A 1 238 ? 51.333 -13.044 36.878 1.00 54.19 238 ASP A N 1
ATOM 1854 C CA . ASP A 1 238 ? 51.901 -11.737 37.254 1.00 54.19 238 ASP A CA 1
ATOM 1855 C C . ASP A 1 238 ? 52.682 -11.778 38.586 1.00 54.19 238 ASP A C 1
ATOM 1857 O O . ASP A 1 238 ? 53.574 -10.963 38.819 1.00 54.19 238 ASP A O 1
ATOM 1861 N N . ALA A 1 239 ? 52.370 -12.725 39.480 1.00 53.88 239 ALA A N 1
ATOM 1862 C CA . ALA A 1 239 ? 53.092 -12.902 40.740 1.00 53.88 239 ALA A CA 1
ATOM 1863 C C . ALA A 1 239 ? 54.398 -13.705 40.582 1.00 53.88 239 ALA A C 1
ATOM 1865 O O . ALA A 1 239 ? 55.317 -13.515 41.379 1.00 53.88 239 ALA A O 1
ATOM 1866 N N . GLU A 1 240 ? 54.495 -14.580 39.575 1.00 52.59 240 GLU A N 1
ATOM 1867 C CA . GLU A 1 240 ? 55.713 -15.344 39.261 1.00 52.59 240 GLU A CA 1
ATOM 1868 C C . GLU A 1 240 ? 56.730 -14.527 38.446 1.00 52.59 240 GLU A C 1
ATOM 1870 O O . GLU A 1 240 ? 57.927 -14.767 38.566 1.00 52.59 240 GLU A O 1
ATOM 1875 N N . GLU A 1 241 ? 56.288 -13.522 37.681 1.00 50.59 241 GLU A N 1
ATOM 1876 C CA . GLU A 1 241 ? 57.179 -12.600 36.949 1.00 50.59 241 GLU A CA 1
ATOM 1877 C C . GLU A 1 241 ? 57.771 -11.475 37.830 1.00 50.59 241 GLU A C 1
ATOM 1879 O O . GLU A 1 241 ? 58.676 -10.755 37.404 1.00 50.59 241 GLU A O 1
ATOM 1884 N N . ALA A 1 242 ? 57.279 -11.320 39.066 1.00 49.41 242 ALA A N 1
ATOM 1885 C CA . ALA A 1 242 ? 57.703 -10.287 40.017 1.00 49.41 242 ALA A CA 1
ATOM 1886 C C . ALA A 1 242 ? 58.673 -10.780 41.120 1.00 49.41 242 ALA A C 1
ATOM 1888 O O . ALA A 1 242 ? 58.960 -10.021 42.054 1.00 49.41 242 ALA A O 1
ATOM 1889 N N . VAL A 1 243 ? 59.182 -12.017 41.022 1.00 42.47 243 VAL A N 1
ATOM 1890 C CA . VAL A 1 243 ? 60.221 -12.608 41.899 1.00 42.47 243 VAL A CA 1
ATOM 1891 C C . VAL A 1 243 ? 61.488 -12.882 41.097 1.00 42.47 243 VAL A C 1
ATOM 1893 O O . VAL A 1 243 ? 62.578 -12.530 41.607 1.00 42.47 243 VAL A O 1
#

Solvent-accessible surface area (backbone atoms only — not comparable to full-atom values): 13601 Å² total; per-residue (Å²): 138,76,97,73,77,80,74,75,82,67,67,52,69,76,54,58,65,73,48,76,78,73,43,71,51,66,39,25,30,19,62,68,59,44,49,51,53,46,53,53,37,52,52,51,46,51,52,50,50,50,53,53,48,50,38,62,73,67,73,50,81,78,51,72,68,54,53,50,50,54,51,50,54,47,50,51,36,51,54,55,49,58,46,47,61,56,36,53,66,35,28,38,29,47,29,44,70,78,44,28,40,39,35,50,56,85,98,43,80,46,75,40,44,41,69,38,23,37,48,43,84,40,73,78,52,72,69,56,48,52,43,48,74,31,87,88,18,70,83,56,80,84,68,53,37,39,29,53,30,35,70,90,50,96,63,74,42,76,50,39,34,72,53,26,58,36,59,67,52,37,54,50,49,52,52,52,41,41,51,49,20,70,52,51,36,19,56,62,55,50,52,54,58,53,51,61,55,48,71,75,54,75,82,64,81,71,65,66,64,57,53,54,54,50,53,55,49,51,55,51,50,53,53,52,51,52,54,51,51,55,53,52,50,52,56,51,52,60,56,65,77,73,113

pLDDT: mean 75.66, std 14.68, range [37.28, 93.56]

Radius of gyration: 29.37 Å; Cα contacts (8 Å, |Δi|>4): 245; chains: 1; bounding box: 92×47×77 Å

Foldseek 3Di:
DDPDPPPPLPQDVVLVVVADAQDKAFWAWAPVVLVVLLVVLVVQLVVLVVVVVVCVVVVPPPDPVVVVVSVVSNVVSVLSNVVSVVRRGGQWMCGNHQQWIWGDDPPDTDIAHLLQWAKDWDDDDPVVVVCCVDPNNVPPDDKTKMWIDRNPDPDIDMDICNTTHHVVSVVVCNVNSNSSCVRNVNVVVVVVVVVVVCVVVVPDDPPPVVVVVVVVVVVVVVVVVVVVVVVVVVVVVVVVVVD

Secondary structure (DSSP, 8-state):
--TTS----S--HHHHTTSPSS-EEEEPBPHHHHHHHHHHHHHHHHHHHHHHHHHHHTT----HHHHHHHHHHHHHHHHHHHHHHHHHH-SEEEETTTTEEEEEETTEEEEEEGGGEEEEEE---HHHHHHHHSTTTTTSPPPPEEEEEETTSS-EEEEETTTBS-HHHHHHHHHHHHHHHHHH-HHHHHHHHHHHHHHHSTT---HHHHHHHHHHHHHHHHHHHHHHHHHHHHHHHHHHTT-

Mean predicted aligned error: 15.42 Å

Sequence (243 aa):
MSEVEEKNLEISQEELDKLPKDTVHCFPASKTQILKRRIICLIIAALDAAAAGYLLAGKTDPGPLLWCVFGAIMLICIVVFIHTFVIAKYRVAMDYQKNEVALRYMFNKITIPFDSFDAREGAADRATQLLQNSTLGANMVKADYLVLDNVYEEVCYQTSSKDLASKEDFDMLAKEAKLVSSVYKAKEKYDALNVDENDSKKDSKDDTVDLVKEAIKEEKAEKAEKAAEEAAEAVKADAEEAV